Protein AF-A0ABD1TX44-F1 (afdb_monomer)

InterPro domains:
  IPR002182 NB-ARC [PF00931] (66-158)
  IPR027417 P-loop containing nucleoside triphosphate hydrolase [G3DSA:3.40.50.300] (1-135)
  IPR027417 P-loop containing nucleoside triphosphate hydrolase [SSF52540] (57-238)
  IPR036388 Winged helix-like DNA-binding domain superfamily [G3DSA:1.10.10.10] (225-268)
  IPR041118 Disease resistance, N-terminal [PF18052] (1-48)
  IPR042197 Apoptotic protease-activating factors, helical domain [G3DSA:1.10.8.430] (139-224)
  IPR044974 Disease resistance protein, plants [PTHR23155] (73-262)

Sequence (271 aa):
MIQQLLDDAERKGVTDPQVKAWLRVIEDAVYELYDALDVWEMKIHELEMEGSEDVSDCWEKTSPNLTEFQALLQCIETTVSGKRFLLVLDDVWKHDHKKWEPLKICLSKGAPGSKILVTTRNESVAKMMGSVDTHLLRPLSDSECFALLSQIAFEKQKEYHNILEAIGRENSQKCSGLPLAAKTLGSLLRFKDTVQEWNNVLSSEIWQMEIAEFEIFPHLYLSYNELRPAVKRCFLYCAIFSIDSEINVNTLIRMWMAQGFLLVNLQRRWN

Secondary structure (DSSP, 8-state):
-HHHHHHHHHHHHHH-HHHHHHHHHHHHHHHHHHHHHHHHHHHHHHTTS----TTHHHHTTS-TT--HHHHHHHHHHHHHTT---EEEE-S-----HHHHHHHHHHHTTSPTT-EEEE--S-HHHHHHHT-S----PPPPPHHHHHHHHHHHHTTS-GGGHHHHHHHHHHHHHTTTT-HHHHHHHHHHHTT--SHHHHHHHHT-GGGG----S-TTHHHHHHHHHTS-HHHHHHHHHGGGSPTT----HHHHHHHHHHTT-S---GGGS--

Radius of gyration: 24.43 Å; Cα contacts (8 Å, |Δi|>4): 214; chains: 1; bounding box: 51×54×66 Å

Mean predicted aligned error: 13.99 Å

Organism: NCBI:txid126358

pLDDT: mean 73.23, std 19.93, range [27.23, 95.31]

Solvent-accessible surface area (backbone atoms only — not comparable to full-atom values): 16043 Å² total; per-residue (Å²): 112,69,65,60,51,51,54,48,49,54,49,38,55,75,68,36,71,66,49,38,54,51,47,48,56,47,47,54,51,50,44,46,56,53,42,56,48,52,46,44,65,47,38,70,67,37,73,80,59,90,88,90,77,92,64,43,85,70,52,72,77,44,65,98,83,58,54,72,69,55,46,50,44,52,52,51,23,68,68,33,46,74,35,68,47,78,47,75,46,75,71,50,81,75,81,49,65,84,63,45,53,61,49,52,58,31,61,65,43,32,25,89,87,44,48,78,47,76,43,57,92,42,70,68,34,55,59,70,71,62,59,96,73,83,84,82,84,70,68,43,51,60,69,53,23,26,51,54,16,44,63,49,24,39,72,85,42,75,90,50,43,85,72,46,44,64,58,44,47,60,46,23,58,75,26,74,23,38,68,69,32,17,49,42,44,12,57,47,46,48,76,46,94,44,73,65,53,52,48,52,61,65,68,39,69,58,81,75,49,94,64,67,105,43,96,52,43,52,41,54,50,55,46,51,70,72,43,54,73,51,55,42,52,54,57,59,56,58,71,76,53,64,87,95,57,86,75,56,64,71,59,51,52,52,51,36,45,75,73,59,49,52,81,74,79,79,86,81,82,87,130

Nearest PDB structures (foldseek):
  8xuo-assembly1_G  TM=8.087E-01  e=1.643E-08  Solanum lycopersicum
  8xuq-assembly1_G  TM=8.309E-01  e=2.754E-08  Solanum lycopersicum
  8bv0-assembly2_C  TM=8.120E-01  e=1.026E-07  Solanum lycopersicum
  7xx2-assembly1_I  TM=5.742E-01  e=3.647E-07  Triticum monococcum
  9cc9-assembly1_L  TM=5.356E-01  e=7.733E-07  Nicotiana benthamiana

Foldseek 3Di:
DVVVVVVVVVVCCVPPPVNVVVVCLVCCLVCCVVCVVVVVVVVVVPVVDDDDDDVCPLVVPDDPPDDPLRSSLVSLLVSAAAAAEEAEAEADDDLDLVSLVSNVVSNVNHDPNHYYHYDYPDVNNVVSNVDPDDDDDDQADLVVLLVLLCVQQCPPPVPCCVVCSVLSSLCSVLCVSPSVLSNLNSNLNNPPRDPVSSVCLSPPCLSVDPPDPDSSVSSVVSSLVPDDPLVNVLVVVVVVDDPPDDDDPVVSVVVSVVVVSDPPPPPPPDD

Structure (mmCIF, N/CA/C/O backbone):
data_AF-A0ABD1TX44-F1
#
_entry.id   AF-A0ABD1TX44-F1
#
loop_
_atom_site.group_PDB
_atom_site.id
_atom_site.type_symbol
_atom_site.label_atom_id
_atom_site.label_alt_id
_atom_site.label_comp_id
_atom_site.label_asym_id
_atom_site.label_entity_id
_atom_site.label_seq_id
_atom_site.pdbx_PDB_ins_code
_atom_site.Cartn_x
_atom_site.Cartn_y
_atom_site.Cartn_z
_atom_site.occupancy
_atom_site.B_iso_or_equiv
_atom_site.auth_seq_id
_atom_site.auth_comp_id
_atom_site.auth_asym_id
_atom_site.auth_atom_id
_atom_site.pdbx_PDB_model_num
ATOM 1 N N . MET A 1 1 ? -18.552 -12.314 -3.301 1.00 38.84 1 MET A N 1
ATOM 2 C CA . MET A 1 1 ? -19.298 -11.967 -2.070 1.00 38.84 1 MET A CA 1
ATOM 3 C C . MET A 1 1 ? -18.546 -10.943 -1.223 1.00 38.84 1 MET A C 1
ATOM 5 O O . MET A 1 1 ? -19.107 -9.887 -0.996 1.00 38.84 1 MET A O 1
ATOM 9 N N . ILE A 1 2 ? -17.284 -11.186 -0.833 1.00 27.23 2 ILE A N 1
ATOM 10 C CA . ILE A 1 2 ? -16.459 -10.198 -0.099 1.00 27.23 2 ILE A CA 1
ATOM 11 C C . ILE A 1 2 ? -16.173 -8.949 -0.946 1.00 27.23 2 ILE A C 1
ATOM 13 O O . ILE A 1 2 ? -16.396 -7.850 -0.466 1.00 27.23 2 ILE A O 1
ATOM 17 N N . GLN A 1 3 ? -15.806 -9.106 -2.223 1.00 29.02 3 GLN A N 1
ATOM 18 C CA . GLN A 1 3 ? -15.545 -7.956 -3.102 1.00 29.02 3 GLN A CA 1
ATOM 19 C C . GLN A 1 3 ? -16.770 -7.054 -3.295 1.00 29.02 3 GLN A C 1
ATOM 21 O O . GLN A 1 3 ? -16.664 -5.849 -3.180 1.00 29.02 3 GLN A O 1
ATOM 26 N N . GLN A 1 4 ? -17.960 -7.637 -3.465 1.00 36.16 4 GLN A N 1
ATOM 27 C CA . GLN A 1 4 ? -19.210 -6.869 -3.531 1.00 36.16 4 GLN A CA 1
ATOM 28 C C . GLN A 1 4 ? -19.562 -6.178 -2.209 1.00 36.16 4 GLN A C 1
ATOM 30 O O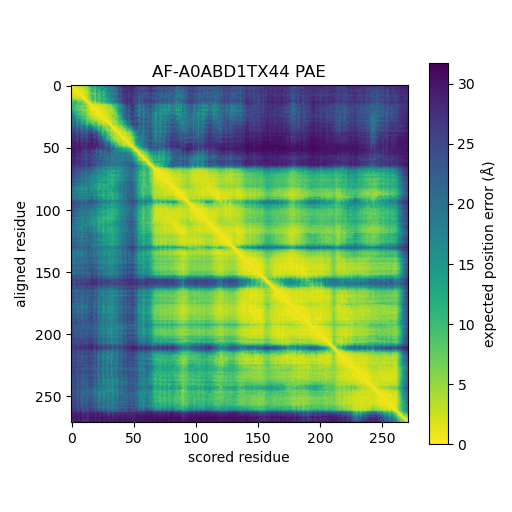 . GLN A 1 4 ? -20.188 -5.130 -2.234 1.00 36.16 4 GLN A O 1
ATOM 35 N N . LEU A 1 5 ? -19.189 -6.763 -1.066 1.00 35.47 5 LEU A N 1
ATOM 36 C CA . LEU A 1 5 ? -19.356 -6.143 0.251 1.00 35.47 5 LEU A CA 1
ATOM 37 C C . LEU A 1 5 ? -18.368 -4.992 0.464 1.00 35.47 5 LEU A C 1
ATOM 39 O O . LEU A 1 5 ? -18.743 -4.001 1.076 1.00 35.47 5 LEU A O 1
ATOM 43 N N . LEU A 1 6 ? -17.141 -5.116 -0.051 1.00 37.00 6 LEU A N 1
ATOM 44 C CA . LEU A 1 6 ? -16.138 -4.051 -0.047 1.00 37.00 6 LEU A CA 1
ATOM 45 C C . LEU A 1 6 ? -16.552 -2.912 -0.985 1.00 37.00 6 LEU A C 1
ATOM 47 O O . LEU A 1 6 ? -16.604 -1.775 -0.540 1.00 37.00 6 LEU A O 1
ATOM 51 N N . ASP A 1 7 ? -16.977 -3.222 -2.212 1.00 45.84 7 ASP A N 1
ATOM 52 C CA . ASP A 1 7 ? -17.465 -2.232 -3.181 1.00 45.84 7 ASP A CA 1
ATOM 53 C C . ASP A 1 7 ? -18.742 -1.520 -2.685 1.00 45.84 7 ASP A C 1
ATOM 55 O O . ASP A 1 7 ? -18.950 -0.338 -2.958 1.00 45.84 7 ASP A O 1
ATOM 59 N N . ASP A 1 8 ? -19.626 -2.228 -1.966 1.00 47.53 8 ASP A N 1
ATOM 60 C CA . ASP A 1 8 ? -20.836 -1.663 -1.347 1.00 47.53 8 ASP A CA 1
ATOM 61 C C . ASP A 1 8 ? -20.501 -0.809 -0.115 1.00 47.53 8 ASP A C 1
ATOM 63 O O . ASP A 1 8 ? -21.088 0.258 0.061 1.00 47.53 8 ASP A O 1
ATOM 67 N N . ALA A 1 9 ? -19.532 -1.227 0.706 1.00 40.53 9 ALA A N 1
ATOM 68 C CA . ALA A 1 9 ? -19.031 -0.441 1.833 1.00 40.53 9 ALA A CA 1
ATOM 69 C C . ALA A 1 9 ? -18.323 0.840 1.361 1.00 40.53 9 ALA A C 1
ATOM 71 O O . ALA A 1 9 ? -18.589 1.915 1.896 1.00 40.53 9 ALA A O 1
ATOM 72 N N . GLU A 1 10 ? -17.508 0.751 0.309 1.00 41.56 10 GLU A N 1
ATOM 73 C CA . GLU A 1 10 ? -16.820 1.880 -0.320 1.00 41.56 10 GLU A CA 1
ATOM 74 C C . GLU A 1 10 ? -17.830 2.834 -0.987 1.00 41.56 10 GLU A C 1
ATOM 76 O O . GLU A 1 10 ? -17.800 4.043 -0.754 1.00 41.56 10 GLU A O 1
ATOM 81 N N . ARG A 1 11 ? -18.839 2.312 -1.708 1.00 45.62 11 ARG A N 1
ATOM 82 C CA . ARG A 1 11 ? -19.943 3.135 -2.243 1.00 45.62 11 ARG A CA 1
ATOM 83 C C . ARG A 1 11 ? -20.755 3.832 -1.158 1.00 45.62 11 ARG A C 1
ATOM 85 O O . ARG A 1 11 ? -21.133 4.990 -1.350 1.00 45.62 11 ARG A O 1
ATOM 92 N N . LYS A 1 12 ? -21.071 3.149 -0.056 1.00 49.34 12 LYS A N 1
ATOM 93 C CA . LYS A 1 12 ? -21.887 3.707 1.036 1.00 49.34 12 LYS A CA 1
ATOM 94 C C . LYS A 1 12 ? -21.118 4.735 1.855 1.00 49.34 12 LYS A C 1
ATOM 96 O O . LYS A 1 12 ? -21.694 5.776 2.156 1.00 49.34 12 LYS A O 1
ATOM 101 N N . GLY A 1 13 ? -19.822 4.521 2.095 1.00 46.97 13 GLY A N 1
ATOM 102 C CA . GLY A 1 13 ? -18.930 5.543 2.656 1.00 46.97 13 GLY A CA 1
ATOM 103 C C . GLY A 1 13 ? -18.882 6.818 1.803 1.00 46.97 13 GLY A C 1
ATOM 104 O O . GLY A 1 13 ? -18.822 7.926 2.328 1.00 46.97 13 GLY A O 1
ATOM 105 N N . VAL A 1 14 ? -19.021 6.683 0.478 1.00 49.12 14 VAL A N 1
ATOM 106 C CA . VAL A 1 14 ? -18.948 7.802 -0.479 1.00 49.12 14 VAL A CA 1
ATOM 107 C C . VAL A 1 14 ? -20.307 8.444 -0.807 1.00 49.12 14 VAL A C 1
ATOM 109 O O . VAL A 1 14 ? -20.327 9.560 -1.333 1.00 49.12 14 VAL A O 1
ATOM 112 N N . THR A 1 15 ? -21.458 7.844 -0.483 1.00 52.56 15 THR A N 1
ATOM 113 C CA . THR A 1 15 ? -22.775 8.370 -0.926 1.00 52.56 15 THR A CA 1
ATOM 114 C C . THR A 1 15 ? -23.823 8.564 0.164 1.00 52.56 15 THR A C 1
ATOM 116 O O . THR A 1 15 ? -24.701 9.407 -0.023 1.00 52.56 15 THR A O 1
ATOM 119 N N . ASP A 1 16 ? -23.729 7.875 1.303 1.00 55.91 16 ASP A N 1
ATOM 120 C CA . ASP A 1 16 ? -24.723 7.989 2.371 1.00 55.91 16 ASP A CA 1
ATOM 121 C C . ASP A 1 16 ? -24.391 9.172 3.311 1.00 55.91 16 ASP A C 1
ATOM 123 O O . ASP A 1 16 ? -23.315 9.193 3.916 1.00 55.91 16 ASP A O 1
ATOM 127 N N . PRO A 1 17 ? -25.281 10.175 3.456 1.00 50.12 17 PRO A N 1
ATOM 128 C CA . PRO A 1 17 ? -25.025 11.349 4.291 1.00 50.12 17 PRO A CA 1
ATOM 129 C C . PRO A 1 17 ? -24.830 11.028 5.778 1.00 50.12 17 PRO A C 1
ATOM 131 O O . PRO A 1 17 ? -24.063 11.717 6.447 1.00 50.12 17 PRO A O 1
ATOM 134 N N . GLN A 1 18 ? -25.497 9.995 6.300 1.00 43.53 18 GLN A N 1
ATOM 135 C CA . GLN A 1 18 ? -25.366 9.581 7.697 1.00 43.53 18 GLN A CA 1
ATOM 136 C C . GLN A 1 18 ? -24.062 8.819 7.921 1.00 43.53 18 GLN A C 1
ATOM 138 O O . GLN A 1 18 ? -23.397 9.047 8.929 1.00 43.53 18 GLN A O 1
ATOM 143 N N . VAL A 1 19 ? -23.658 7.973 6.968 1.00 46.31 19 VAL A N 1
ATOM 144 C CA . VAL A 1 19 ? -22.359 7.280 7.015 1.00 46.31 19 VAL A CA 1
ATOM 145 C C . VAL A 1 19 ? -21.211 8.274 6.857 1.00 46.31 19 VAL A C 1
ATOM 147 O O . VAL A 1 19 ? -20.230 8.155 7.574 1.00 46.31 19 VAL A O 1
ATOM 150 N N . LYS A 1 20 ? -21.340 9.300 6.007 1.00 49.19 20 LYS A N 1
ATOM 151 C CA . LYS A 1 20 ? -20.345 10.379 5.885 1.00 49.19 20 LYS A CA 1
ATOM 152 C C . LYS A 1 20 ? -20.215 11.230 7.137 1.00 49.19 20 LYS A C 1
ATOM 154 O O . LYS A 1 20 ? -19.103 11.565 7.518 1.00 49.19 20 LYS A O 1
ATOM 159 N N . ALA A 1 21 ? -21.333 11.604 7.756 1.00 48.22 21 ALA A N 1
ATOM 160 C CA . ALA A 1 21 ? -21.304 12.347 9.011 1.00 48.22 21 ALA A CA 1
ATOM 161 C C . ALA A 1 21 ? -20.666 11.506 10.127 1.00 48.22 21 ALA A C 1
ATOM 163 O O . ALA A 1 21 ? -19.840 12.003 10.878 1.00 48.22 21 ALA A O 1
ATOM 164 N N . TRP A 1 22 ? -20.996 10.214 10.186 1.00 49.19 22 TRP A N 1
ATOM 165 C CA . TRP A 1 22 ? -20.418 9.268 11.136 1.00 49.19 22 TRP A CA 1
ATOM 166 C C . TRP A 1 22 ? -18.925 8.991 10.888 1.00 49.19 22 TRP A C 1
ATOM 168 O O . TRP A 1 22 ? -18.157 8.962 11.843 1.00 49.19 22 TRP A O 1
ATOM 178 N N . LEU A 1 23 ? -18.506 8.837 9.626 1.00 45.91 23 LEU A N 1
ATOM 179 C CA . LEU A 1 23 ? -17.101 8.681 9.240 1.00 45.91 23 LEU A CA 1
ATOM 180 C C . LEU A 1 23 ? -16.298 9.935 9.555 1.00 45.91 23 LEU A C 1
ATOM 182 O O . LEU A 1 23 ? -15.231 9.788 10.117 1.00 45.91 23 LEU A O 1
ATOM 186 N N . ARG A 1 24 ? -16.830 11.138 9.303 1.00 50.31 24 ARG A N 1
ATOM 187 C CA . ARG A 1 24 ? -16.171 12.390 9.704 1.00 50.31 24 ARG A CA 1
ATOM 188 C C . ARG A 1 24 ? -15.989 12.487 11.207 1.00 50.31 24 ARG A C 1
ATOM 190 O O . ARG A 1 24 ? -14.899 12.775 11.639 1.00 50.31 24 ARG A O 1
ATOM 197 N N . VAL A 1 25 ? -17.001 12.150 12.007 1.00 46.38 25 VAL A N 1
ATOM 198 C CA . VAL A 1 25 ? -16.867 12.144 13.477 1.00 46.38 25 VAL A CA 1
ATOM 199 C C . VAL A 1 25 ? -15.809 11.141 13.953 1.00 46.38 25 VAL A C 1
ATOM 201 O O . VAL A 1 25 ? -15.163 11.373 14.965 1.00 46.38 25 VAL A O 1
ATOM 204 N N . ILE A 1 26 ? -15.626 10.021 13.250 1.00 44.59 26 ILE A N 1
ATOM 205 C CA . ILE A 1 26 ? -14.621 9.007 13.597 1.00 44.59 26 ILE A CA 1
ATOM 206 C C . ILE A 1 26 ? -13.238 9.364 13.062 1.00 44.59 26 ILE A C 1
ATOM 208 O O . ILE A 1 26 ? -12.266 9.150 13.770 1.00 44.59 26 ILE A O 1
ATOM 212 N N . GLU A 1 27 ? -13.143 9.891 11.846 1.00 48.41 27 GLU A N 1
ATOM 213 C CA . GLU A 1 27 ? -11.917 10.441 11.279 1.00 48.41 27 GLU A CA 1
ATOM 214 C C . GLU A 1 27 ? -11.461 11.603 12.149 1.00 48.41 27 GLU A C 1
ATOM 216 O O . GLU A 1 27 ? -10.373 11.513 12.683 1.00 48.41 27 GLU A O 1
ATOM 221 N N . ASP A 1 28 ? -12.307 12.590 12.432 1.00 45.62 28 ASP A N 1
ATOM 222 C CA . ASP A 1 28 ? -12.023 13.681 13.364 1.00 45.62 28 ASP A CA 1
ATOM 223 C C . ASP A 1 28 ? -11.666 13.139 14.753 1.00 45.62 28 ASP A C 1
ATOM 225 O O . ASP A 1 28 ? -10.750 13.650 15.360 1.00 45.62 28 ASP A O 1
ATOM 229 N N . ALA A 1 29 ? -12.278 12.058 15.252 1.00 46.16 29 ALA A N 1
ATOM 230 C CA . ALA A 1 29 ? -11.903 11.468 16.543 1.00 46.16 29 ALA A CA 1
ATOM 231 C C . ALA A 1 29 ? -10.568 10.700 16.539 1.00 46.16 29 ALA A C 1
ATOM 233 O O . ALA A 1 29 ? -9.894 10.613 17.564 1.00 46.16 29 ALA A O 1
ATOM 234 N N . VAL A 1 30 ? -10.211 10.072 15.419 1.00 45.47 30 VAL A N 1
ATOM 235 C CA . VAL A 1 30 ? -8.973 9.299 15.249 1.00 45.47 30 VAL A CA 1
ATOM 236 C C . VAL A 1 30 ? -7.822 10.239 14.913 1.00 45.47 30 VAL A C 1
ATOM 238 O O . VAL A 1 30 ? -6.766 10.126 15.529 1.00 45.47 30 VAL A O 1
ATOM 241 N N . TYR A 1 31 ? -8.046 11.198 14.017 1.00 44.12 31 TYR A N 1
ATOM 242 C CA . TYR A 1 31 ? -7.173 12.335 13.780 1.00 44.12 31 TYR A CA 1
ATOM 243 C C . TYR A 1 31 ? -7.045 13.140 15.062 1.00 44.12 31 TYR A C 1
ATOM 245 O O . TYR A 1 31 ? -5.933 13.232 15.517 1.00 44.12 31 TYR A O 1
ATOM 253 N N . GLU A 1 32 ? -8.088 13.514 15.803 1.00 44.00 32 GLU A N 1
ATOM 254 C CA . GLU A 1 32 ? -7.921 14.112 17.140 1.00 44.00 32 GLU A CA 1
ATOM 255 C C . GLU A 1 32 ? -7.218 13.187 18.141 1.00 44.00 32 GLU A C 1
ATOM 257 O O . GLU A 1 32 ? -6.677 13.675 19.113 1.00 44.00 32 GLU A O 1
ATOM 262 N N . LEU A 1 33 ? -7.120 11.872 17.951 1.00 44.56 33 LEU A N 1
ATOM 263 C CA . LEU A 1 33 ? -6.284 11.038 18.824 1.00 44.56 33 LEU A CA 1
ATOM 264 C C . LEU A 1 33 ? -4.782 11.132 18.481 1.00 44.56 33 LEU A C 1
ATOM 266 O O . LEU A 1 33 ? -3.938 11.018 19.377 1.00 44.56 33 LEU A O 1
ATOM 270 N N . TYR A 1 34 ? -4.458 11.276 17.192 1.00 46.22 34 TYR A N 1
ATOM 271 C CA . TYR A 1 34 ? -3.097 11.393 16.652 1.00 46.22 34 TYR A CA 1
ATOM 272 C C . TYR A 1 34 ? -2.632 12.858 16.608 1.00 46.22 34 TYR A C 1
ATOM 274 O O . TYR A 1 34 ? -1.581 13.184 17.150 1.00 46.22 34 TYR A O 1
ATOM 282 N N . ASP A 1 35 ? -3.475 13.747 16.105 1.00 45.31 35 ASP A N 1
ATOM 283 C CA . ASP A 1 35 ? -3.439 15.191 16.263 1.00 45.31 35 ASP A CA 1
ATOM 284 C C . ASP A 1 35 ? -3.497 15.568 17.742 1.00 45.31 35 ASP A C 1
ATOM 286 O O . ASP A 1 35 ? -2.553 16.186 18.158 1.00 45.31 35 ASP A O 1
ATOM 290 N N . ALA A 1 36 ? -4.399 15.158 18.645 1.00 43.59 36 ALA A N 1
ATOM 291 C CA . ALA A 1 36 ? -4.231 15.533 20.076 1.00 43.59 36 ALA A CA 1
ATOM 292 C C . ALA A 1 36 ? -3.029 14.863 20.769 1.00 43.59 36 ALA A C 1
ATOM 294 O O . ALA A 1 36 ? -2.824 15.051 21.961 1.00 43.59 36 ALA A O 1
ATOM 295 N N . LEU A 1 37 ? -2.207 14.079 20.072 1.00 44.72 37 LEU A N 1
ATOM 296 C CA . LEU A 1 37 ? -0.856 13.741 20.519 1.00 44.72 37 LEU A CA 1
ATOM 297 C C . LEU A 1 37 ? 0.160 14.764 19.985 1.00 44.72 37 LEU A C 1
ATOM 299 O O . LEU A 1 37 ? 0.936 15.300 20.772 1.00 44.72 37 LEU A O 1
ATOM 303 N N . ASP A 1 38 ? 0.104 15.085 18.693 1.00 42.34 38 ASP A N 1
ATOM 304 C CA . ASP A 1 38 ? 1.031 16.000 18.011 1.00 42.34 38 ASP A CA 1
ATOM 305 C C . ASP A 1 38 ? 0.681 17.486 18.248 1.00 42.34 38 ASP A C 1
ATOM 307 O O . ASP A 1 38 ? 1.540 18.295 18.582 1.00 42.34 38 ASP A O 1
ATOM 311 N N . VAL A 1 39 ? -0.600 17.842 18.187 1.00 39.94 39 VAL A N 1
ATOM 312 C CA . VAL A 1 39 ? -1.250 19.017 18.783 1.00 39.94 39 VAL A CA 1
ATOM 313 C C . VAL A 1 39 ? -1.010 19.064 20.282 1.00 39.94 39 VAL A C 1
ATOM 315 O O . VAL A 1 39 ? -0.815 20.151 20.759 1.00 39.94 39 VAL A O 1
ATOM 318 N N . TRP A 1 40 ? -0.922 18.000 21.079 1.00 40.75 40 TRP A N 1
ATOM 319 C CA . TRP A 1 40 ? -0.563 18.200 22.501 1.00 40.75 40 TRP A CA 1
ATOM 320 C C . TRP A 1 40 ? 0.912 18.597 22.678 1.00 40.75 40 TRP A C 1
ATOM 322 O O . TRP A 1 40 ? 1.214 19.479 23.482 1.00 40.75 40 TRP A O 1
ATOM 332 N N . GLU A 1 41 ? 1.822 18.067 21.853 1.00 39.28 41 GLU A N 1
ATOM 333 C CA . GLU A 1 41 ? 3.221 18.524 21.794 1.00 39.28 41 GLU A CA 1
ATOM 334 C C . GLU A 1 41 ? 3.368 19.943 21.194 1.00 39.28 41 GLU A C 1
ATOM 336 O O . GLU A 1 41 ? 4.179 20.738 21.671 1.00 39.28 41 GLU A O 1
ATOM 341 N N . MET A 1 42 ? 2.538 20.310 20.211 1.00 39.53 42 MET A N 1
ATOM 342 C CA . MET A 1 42 ? 2.520 21.628 19.559 1.00 39.53 42 MET A CA 1
ATOM 343 C C . MET A 1 42 ? 1.720 22.677 20.346 1.00 39.53 42 MET A C 1
ATOM 345 O O . MET A 1 42 ? 2.081 23.845 20.363 1.00 39.53 42 MET A O 1
ATOM 349 N N . LYS A 1 43 ? 0.664 22.281 21.053 1.00 34.06 43 LYS A N 1
ATOM 350 C CA . LYS A 1 43 ? -0.242 23.126 21.843 1.00 34.06 43 LYS A CA 1
ATOM 351 C C . LYS A 1 43 ? 0.246 23.288 23.280 1.00 34.06 43 LYS A C 1
ATOM 353 O O . LYS A 1 43 ? -0.122 24.267 23.899 1.00 34.06 43 LYS A O 1
ATOM 358 N N . ILE A 1 44 ? 1.182 22.473 23.780 1.00 42.88 44 ILE A N 1
ATOM 359 C CA . ILE A 1 44 ? 2.073 22.898 24.882 1.00 42.88 44 ILE A CA 1
ATOM 360 C C . ILE A 1 44 ? 2.892 24.139 24.474 1.00 42.88 44 ILE A C 1
ATOM 362 O O . ILE A 1 44 ? 3.142 25.001 25.311 1.00 42.88 44 ILE A O 1
ATOM 366 N N . HIS A 1 45 ? 3.257 24.257 23.192 1.00 38.31 45 HIS A N 1
ATOM 367 C CA . HIS A 1 45 ? 3.925 25.435 22.630 1.00 38.31 45 HIS A CA 1
ATOM 368 C C . HIS A 1 45 ? 2.956 26.554 22.202 1.00 38.31 45 HIS A C 1
ATOM 370 O O . HIS A 1 45 ? 3.334 27.721 22.211 1.00 38.31 45 HIS A O 1
ATOM 376 N N . GLU A 1 46 ? 1.714 26.224 21.840 1.00 34.84 46 GLU A N 1
ATOM 377 C CA . GLU A 1 46 ? 0.732 27.167 21.284 1.00 34.84 46 GLU A CA 1
ATOM 378 C C . GLU A 1 46 ? -0.353 27.607 22.292 1.00 34.84 46 GLU A C 1
ATOM 380 O O . GLU A 1 46 ? -0.956 28.649 22.101 1.00 34.84 46 GLU A O 1
ATOM 385 N N . LEU A 1 47 ? -0.575 26.912 23.419 1.00 39.00 47 LEU A N 1
ATOM 386 C CA . LEU A 1 47 ? -1.403 27.391 24.552 1.00 39.00 47 LEU A CA 1
ATOM 387 C C . LEU A 1 47 ? -0.712 28.500 25.363 1.00 39.00 47 LEU A C 1
ATOM 389 O O . LEU A 1 47 ? -1.291 29.014 26.320 1.00 39.00 47 LEU A O 1
ATOM 393 N N . GLU A 1 48 ? 0.482 28.928 24.951 1.00 41.78 48 GLU A N 1
ATOM 394 C CA . GLU A 1 48 ? 0.995 30.264 25.263 1.00 41.78 48 GLU A CA 1
ATOM 395 C C . GLU A 1 48 ? 0.271 31.369 24.448 1.00 41.78 48 GLU A C 1
ATOM 397 O O . GLU A 1 48 ? 0.367 32.540 24.814 1.00 41.78 48 GLU A O 1
ATOM 402 N N . MET A 1 49 ? -0.483 31.039 23.384 1.00 38.91 49 MET A N 1
ATOM 403 C CA . MET A 1 49 ? -1.063 31.979 22.407 1.00 38.91 49 MET A CA 1
ATOM 404 C C . MET A 1 49 ? -2.400 31.490 21.750 1.00 38.91 49 MET A C 1
ATOM 406 O O . MET A 1 49 ? -2.393 30.903 20.680 1.00 38.91 49 MET A O 1
ATOM 410 N N . GLU A 1 50 ? -3.560 31.850 22.329 1.00 42.88 50 GLU A N 1
ATOM 411 C CA . GLU A 1 50 ? -4.852 32.146 21.627 1.00 42.88 50 GLU A CA 1
ATOM 412 C C . GLU A 1 50 ? -5.828 31.002 21.176 1.00 42.88 50 GLU A C 1
ATOM 414 O O . GLU A 1 50 ? -5.449 29.998 20.581 1.00 42.88 50 GLU A O 1
ATOM 419 N N . GLY A 1 51 ? -7.142 31.166 21.465 1.00 45.84 51 GLY A N 1
ATOM 420 C CA . GLY A 1 51 ? -8.221 30.146 21.370 1.00 45.84 51 GLY A CA 1
ATOM 421 C C . GLY A 1 51 ? -9.387 30.415 20.380 1.00 45.84 51 GLY A C 1
ATOM 422 O O . GLY A 1 51 ? -9.528 31.529 19.882 1.00 45.84 51 GLY A O 1
ATOM 423 N N . SER A 1 52 ? -10.219 29.389 20.087 1.00 34.91 52 SER A N 1
ATOM 424 C CA . SER A 1 52 ? -11.351 29.405 19.111 1.00 34.91 52 SER A CA 1
ATOM 425 C C . SER A 1 52 ? -12.432 28.302 19.358 1.00 34.91 52 SER A C 1
ATOM 427 O O . SER A 1 52 ? -12.143 27.339 20.062 1.00 34.91 52 SER A O 1
ATOM 429 N N . GLU A 1 53 ? -13.647 28.438 18.767 1.00 41.91 53 GLU A N 1
ATOM 430 C CA . GLU A 1 53 ? -14.994 28.064 19.303 1.00 41.91 53 GLU A CA 1
ATOM 431 C C . GLU A 1 53 ? -15.875 26.985 18.578 1.00 41.91 53 GLU A C 1
ATOM 433 O O . GLU A 1 53 ? -16.963 26.693 19.067 1.00 41.91 53 GLU A O 1
ATOM 438 N N . ASP A 1 54 ? -15.499 26.333 17.468 1.00 36.44 54 ASP A N 1
ATOM 439 C CA . ASP A 1 54 ? -16.478 25.572 16.627 1.00 36.44 54 ASP A CA 1
ATOM 440 C C . ASP A 1 54 ? -16.651 24.051 16.936 1.00 36.44 54 ASP A C 1
ATOM 442 O O . ASP A 1 54 ? -17.236 23.299 16.158 1.00 36.44 54 ASP A O 1
ATOM 446 N N . VAL A 1 55 ? -16.191 23.582 18.105 1.00 42.81 55 VAL A N 1
ATOM 447 C CA . VAL A 1 55 ? -16.368 22.196 18.637 1.00 42.81 55 VAL A CA 1
ATOM 448 C C . VAL A 1 55 ? -17.664 22.073 19.479 1.00 42.81 55 VAL A C 1
ATOM 450 O O . VAL A 1 55 ? -17.959 21.059 20.116 1.00 42.81 55 VAL A O 1
ATOM 453 N N . SER A 1 56 ? -18.476 23.133 19.481 1.00 39.91 56 SER A N 1
ATOM 454 C CA . SER A 1 56 ? -19.423 23.450 20.554 1.00 39.91 56 SER A CA 1
ATOM 455 C C . SER A 1 56 ? -20.542 22.422 20.764 1.00 39.91 56 SER A C 1
ATOM 457 O O . SER A 1 56 ? -20.821 22.076 21.897 1.00 39.91 56 SER A O 1
ATOM 459 N N . ASP A 1 57 ? -21.158 21.827 19.740 1.00 38.88 57 ASP A N 1
ATOM 460 C CA . ASP A 1 57 ? -22.448 21.121 19.941 1.00 38.88 57 ASP A CA 1
ATOM 461 C C . ASP A 1 57 ? -22.330 19.686 20.536 1.00 38.88 57 ASP A C 1
ATOM 463 O O . ASP A 1 57 ? -23.254 19.169 21.179 1.00 38.88 57 ASP A O 1
ATOM 467 N N . CYS A 1 58 ? -21.172 19.026 20.380 1.00 38.88 58 CYS A N 1
ATOM 468 C CA . CYS A 1 58 ? -20.828 17.814 21.150 1.00 38.88 58 CYS A CA 1
ATOM 469 C C . CYS A 1 58 ? -20.145 18.164 22.477 1.00 38.88 58 CYS A C 1
ATOM 471 O O . CYS A 1 58 ? -20.377 17.482 23.479 1.00 38.88 58 CYS A O 1
ATOM 473 N N . TRP A 1 59 ? -19.362 19.245 22.491 1.00 36.44 59 TRP A N 1
ATOM 474 C CA . TRP A 1 59 ? -18.621 19.707 23.660 1.00 36.44 59 TRP A CA 1
ATOM 475 C C . TRP A 1 59 ? -19.515 20.354 24.737 1.00 36.44 59 TRP A C 1
ATOM 477 O O . TRP A 1 59 ? -19.242 20.229 25.930 1.00 36.44 59 TRP A O 1
ATOM 487 N N . GLU A 1 60 ? -20.640 20.957 24.344 1.00 41.56 60 GLU A N 1
ATOM 488 C CA . GLU A 1 60 ? -21.643 21.610 25.204 1.00 41.56 60 GLU A CA 1
ATOM 489 C C . GLU A 1 60 ? -22.368 20.621 26.127 1.00 41.56 60 GLU A C 1
ATOM 491 O O . GLU A 1 60 ? -22.931 21.012 27.151 1.00 41.56 60 GLU A O 1
ATOM 496 N N . LYS A 1 61 ? -22.358 19.326 25.783 1.00 44.97 61 LYS A N 1
ATOM 497 C CA . LYS A 1 61 ? -22.983 18.246 26.571 1.00 44.97 61 LYS A CA 1
ATOM 498 C C . LYS A 1 61 ? -21.986 17.482 27.440 1.00 44.97 61 LYS A C 1
ATOM 500 O O . LYS A 1 61 ? -22.395 16.633 28.238 1.00 44.97 61 LYS A O 1
ATOM 505 N N . THR A 1 62 ? -20.697 17.765 27.298 1.00 43.81 62 THR A N 1
ATOM 506 C CA . THR A 1 62 ? -19.623 17.197 28.116 1.00 43.81 62 THR A CA 1
ATOM 507 C C . THR A 1 62 ? -19.430 18.026 29.379 1.00 43.81 62 THR A C 1
ATOM 509 O O . THR A 1 62 ? -19.486 19.251 29.372 1.00 43.81 62 THR A O 1
ATOM 512 N N . SER A 1 63 ? -19.246 17.346 30.510 1.00 47.16 63 SER A N 1
ATOM 513 C CA . SER A 1 63 ? -19.035 18.008 31.800 1.00 47.16 63 SER A CA 1
ATOM 514 C C . SER A 1 63 ? -17.739 18.837 31.766 1.00 47.16 63 SER A C 1
ATOM 516 O O . SER A 1 63 ? -16.729 18.316 31.291 1.00 47.16 63 SER A O 1
ATOM 518 N N . PRO A 1 64 ? -17.704 20.064 32.325 1.00 49.69 64 PRO A N 1
ATOM 519 C CA . PRO A 1 64 ? -16.557 20.983 32.237 1.00 49.69 64 PRO A CA 1
ATOM 520 C C . PRO A 1 64 ? -15.267 20.505 32.939 1.00 49.69 64 PRO A C 1
ATOM 522 O O . PRO A 1 64 ? -14.286 21.236 32.979 1.00 49.69 64 PRO A O 1
ATOM 525 N N . ASN A 1 65 ? -15.258 19.291 33.499 1.00 53.59 65 ASN A N 1
ATOM 526 C CA . ASN A 1 65 ? -14.141 18.701 34.244 1.00 53.59 65 ASN A CA 1
ATOM 527 C C . ASN A 1 65 ? -13.517 17.466 33.558 1.00 53.59 65 ASN A C 1
ATOM 529 O O . ASN A 1 65 ? -12.765 16.736 34.204 1.00 53.59 65 ASN A O 1
ATOM 533 N N . LEU A 1 66 ? -13.860 17.178 32.299 1.00 53.97 66 LEU A N 1
ATOM 534 C CA . LEU A 1 66 ? -13.327 16.025 31.565 1.00 53.97 66 LEU A CA 1
ATOM 535 C C . LEU A 1 66 ? -12.076 16.414 30.771 1.00 53.97 66 LEU A C 1
ATOM 537 O O . LEU A 1 66 ? -12.006 17.504 30.209 1.00 53.97 66 LEU A O 1
ATOM 541 N N . THR A 1 67 ? -11.090 15.518 30.709 1.00 68.44 67 THR A N 1
ATOM 542 C CA . THR A 1 67 ? -9.971 15.678 29.768 1.00 68.44 67 THR A CA 1
ATOM 543 C C . THR A 1 67 ? -10.468 15.511 28.328 1.00 68.44 67 THR A C 1
ATOM 545 O O . THR A 1 67 ? -11.460 14.819 28.102 1.00 68.44 67 THR A O 1
ATOM 548 N N . GLU A 1 68 ? -9.775 16.084 27.339 1.00 65.56 68 GLU A N 1
ATOM 549 C CA . GLU A 1 68 ? -10.127 15.960 25.907 1.00 65.56 68 GLU A CA 1
ATOM 550 C C . GLU A 1 68 ? -10.337 14.496 25.493 1.00 65.56 68 GLU A C 1
ATOM 552 O O . GLU A 1 68 ? -11.357 14.140 24.909 1.00 65.56 68 GLU A O 1
ATOM 557 N N . PHE A 1 69 ? -9.442 13.604 25.927 1.00 67.38 69 PHE A N 1
ATOM 558 C CA . PHE A 1 69 ? -9.585 12.167 25.695 1.00 67.38 69 PHE A CA 1
ATOM 559 C C . PHE A 1 69 ? -10.858 11.576 26.329 1.00 67.38 69 PHE A C 1
ATOM 561 O O . PHE A 1 69 ? -11.497 10.708 25.743 1.00 67.38 69 PHE A O 1
ATOM 568 N N . GLN A 1 70 ? -11.269 12.032 27.515 1.00 72.44 70 GLN A N 1
ATOM 569 C CA . GLN A 1 70 ? -12.509 11.568 28.148 1.00 72.44 70 GLN A CA 1
ATOM 570 C C . GLN A 1 70 ? -13.760 12.096 27.438 1.00 72.44 70 GLN A C 1
ATOM 572 O O . GLN A 1 70 ? -14.731 11.353 27.291 1.00 72.44 70 GLN A O 1
ATOM 577 N N . ALA A 1 71 ? -13.733 13.349 26.983 1.00 71.88 71 ALA A N 1
ATOM 578 C CA . ALA A 1 71 ? -14.804 13.932 26.184 1.00 71.88 71 ALA A CA 1
ATOM 579 C C . ALA A 1 71 ? -14.975 13.180 24.854 1.00 71.88 71 ALA A C 1
ATOM 581 O O . ALA A 1 71 ? -16.091 12.805 24.485 1.00 71.88 71 ALA A O 1
ATOM 582 N N . LEU A 1 72 ? -13.859 12.853 24.200 1.00 71.75 72 LEU A N 1
ATOM 583 C CA . LEU A 1 72 ? -13.823 12.046 22.988 1.00 71.75 72 LEU A CA 1
ATOM 584 C C . LEU A 1 72 ? -14.448 10.661 23.195 1.00 71.75 72 LEU A C 1
ATOM 586 O O . LEU A 1 72 ? -15.324 10.247 22.437 1.00 71.75 72 LEU A O 1
ATOM 590 N N . LEU A 1 73 ? -14.048 9.954 24.255 1.00 76.88 73 LEU A N 1
ATOM 591 C CA . LEU A 1 73 ? -14.613 8.647 24.600 1.00 76.88 73 LEU A CA 1
ATOM 592 C C . LEU A 1 73 ? -16.130 8.715 24.821 1.00 76.88 73 LEU A C 1
ATOM 594 O O . LEU A 1 73 ? -16.861 7.843 24.349 1.00 76.88 73 LEU A O 1
ATOM 598 N N . GLN A 1 74 ? -16.616 9.769 25.482 1.00 76.81 74 GLN A N 1
ATOM 599 C CA . GLN A 1 74 ? -18.047 9.986 25.692 1.00 76.81 74 GLN A CA 1
ATOM 600 C C . GLN A 1 74 ? -18.788 10.256 24.370 1.00 76.81 74 GLN A C 1
ATOM 602 O O . GLN A 1 74 ? -19.883 9.727 24.147 1.00 76.81 74 GLN A O 1
ATOM 607 N N . CYS A 1 75 ? -18.194 11.039 23.468 1.00 76.25 75 CYS A N 1
ATOM 608 C CA . CYS A 1 75 ? -18.740 11.286 22.135 1.00 76.25 75 CYS A CA 1
ATOM 609 C C . CYS A 1 75 ? -18.825 9.987 21.316 1.00 76.25 75 CYS A C 1
ATOM 611 O O . CYS A 1 75 ? -19.876 9.657 20.757 1.00 76.25 75 CYS A O 1
ATOM 613 N N . ILE A 1 76 ? -17.761 9.182 21.319 1.00 76.81 76 ILE A N 1
ATOM 614 C CA . ILE A 1 76 ? -17.730 7.882 20.639 1.00 76.81 76 ILE A CA 1
ATOM 615 C C . ILE A 1 76 ? -18.797 6.954 21.222 1.00 76.81 76 ILE A C 1
ATOM 617 O O . ILE A 1 76 ? -19.585 6.384 20.468 1.00 76.81 76 ILE A O 1
ATOM 621 N N . GLU A 1 77 ? -18.872 6.828 22.549 1.00 82.50 77 GLU A N 1
ATOM 622 C CA . GLU A 1 77 ? -19.854 5.972 23.216 1.00 82.50 77 GLU A CA 1
ATOM 623 C C . GLU A 1 77 ? -21.289 6.360 22.849 1.00 82.50 77 GLU A C 1
ATOM 625 O O . GLU A 1 77 ? -22.067 5.512 22.412 1.00 82.50 77 GLU A O 1
ATOM 630 N N . THR A 1 78 ? -21.640 7.641 22.969 1.00 79.38 78 THR A N 1
ATOM 631 C CA . THR A 1 78 ? -22.983 8.129 22.610 1.00 79.38 78 THR A CA 1
ATOM 632 C C . THR A 1 78 ? -23.291 7.933 21.127 1.00 79.38 78 THR A C 1
ATOM 634 O O . THR A 1 78 ? -24.429 7.628 20.761 1.00 79.38 78 THR A O 1
ATOM 637 N N . THR A 1 79 ? -22.276 8.027 20.271 1.00 79.44 79 THR A N 1
ATOM 638 C CA . THR A 1 79 ? -22.412 7.825 18.830 1.00 79.44 79 THR A CA 1
ATOM 639 C C . THR A 1 79 ? -22.693 6.368 18.474 1.00 79.44 79 THR A C 1
ATOM 641 O O . THR A 1 79 ? -23.564 6.117 17.632 1.00 79.44 79 THR A O 1
ATOM 644 N N . VAL A 1 80 ? -21.987 5.416 19.094 1.00 81.38 80 VAL A N 1
ATOM 645 C CA . VAL A 1 80 ? -22.065 3.981 18.758 1.00 81.38 80 VAL A CA 1
ATOM 646 C C . VAL A 1 80 ? -23.117 3.214 19.558 1.00 81.38 80 VAL A C 1
ATOM 648 O O . VAL A 1 80 ? -23.552 2.149 19.115 1.00 81.38 80 VAL A O 1
ATOM 651 N N . SER A 1 81 ? -23.547 3.736 20.710 1.00 86.44 81 SER A N 1
ATOM 652 C CA . SER A 1 81 ? -24.474 3.052 21.616 1.00 86.44 81 SER A CA 1
ATOM 653 C C . SER A 1 81 ? -25.773 2.651 20.914 1.00 86.44 81 SER A C 1
ATOM 655 O O . SER A 1 81 ? -26.453 3.466 20.287 1.00 86.44 81 SER A O 1
ATOM 657 N N . GLY A 1 82 ? -26.101 1.358 20.977 1.00 83.00 82 GLY A N 1
ATOM 658 C CA . GLY A 1 82 ? -27.308 0.799 20.359 1.00 83.00 82 GLY A CA 1
ATOM 659 C C . GLY A 1 82 ? -27.304 0.762 18.824 1.00 83.00 82 GLY A C 1
ATOM 660 O O . GLY A 1 82 ? -28.298 0.337 18.233 1.00 83.00 82 GLY A O 1
ATOM 661 N N . LYS A 1 83 ? -26.204 1.148 18.160 1.00 83.38 83 LYS A N 1
ATOM 662 C CA . LYS A 1 83 ? -26.064 1.106 16.697 1.00 83.38 83 LYS A CA 1
ATOM 663 C C . LYS A 1 83 ? -25.137 -0.019 16.262 1.00 83.38 83 LYS A C 1
ATOM 665 O O . LYS A 1 83 ? -24.143 -0.328 16.918 1.00 83.38 83 LYS A O 1
ATOM 670 N N . ARG A 1 84 ? -25.460 -0.636 15.127 1.00 87.44 84 ARG A N 1
ATOM 671 C CA . ARG A 1 84 ? -24.594 -1.632 14.492 1.00 87.44 84 ARG A CA 1
ATOM 672 C C . ARG A 1 84 ? -23.605 -0.921 13.574 1.00 87.44 84 ARG A C 1
ATOM 674 O O . ARG A 1 84 ? -24.040 -0.148 12.726 1.00 87.44 84 ARG A O 1
ATOM 681 N N . PHE A 1 85 ? -22.314 -1.209 13.710 1.00 82.50 85 PHE A N 1
ATOM 682 C CA . PHE A 1 85 ? -21.265 -0.540 12.938 1.00 82.50 85 PHE A CA 1
ATOM 683 C C . PHE A 1 85 ? -20.175 -1.497 12.441 1.00 82.50 85 PHE A C 1
ATOM 685 O O . PHE A 1 85 ? -19.993 -2.597 12.968 1.00 82.50 85 PHE A O 1
ATOM 692 N N . LEU A 1 86 ? -19.439 -1.053 11.423 1.00 85.19 86 LEU A N 1
ATOM 693 C CA . LEU A 1 86 ? -18.155 -1.615 11.017 1.00 85.19 86 LEU A CA 1
ATOM 694 C C . LEU A 1 86 ? -17.114 -0.504 11.134 1.00 85.19 86 LEU A C 1
ATOM 696 O O . LEU A 1 86 ? -17.220 0.489 10.424 1.00 85.19 86 LEU A O 1
ATOM 700 N N . LEU A 1 87 ? -16.139 -0.674 12.020 1.00 82.75 87 LEU A N 1
ATOM 701 C CA . LEU A 1 87 ? -15.023 0.255 12.193 1.00 82.75 87 LEU A CA 1
ATOM 702 C C . LEU A 1 87 ? -13.759 -0.368 11.602 1.00 82.75 87 LEU A C 1
ATOM 704 O O . LEU A 1 87 ? -13.445 -1.512 11.927 1.00 82.75 87 LEU A O 1
ATOM 708 N N . VAL A 1 88 ? -13.044 0.369 10.754 1.00 84.12 88 VAL A N 1
ATOM 709 C CA . VAL A 1 88 ? -11.748 -0.050 10.209 1.00 84.12 88 VAL A CA 1
ATOM 710 C C . VAL A 1 88 ? -10.678 0.878 10.769 1.00 84.12 88 VAL A C 1
ATOM 712 O O . VAL A 1 88 ? -10.743 2.081 10.552 1.00 84.12 88 VAL A O 1
ATOM 715 N N . LEU A 1 89 ? -9.731 0.318 11.517 1.00 82.25 89 LEU A N 1
ATOM 716 C CA . LEU A 1 89 ? -8.560 1.022 12.030 1.00 82.25 89 LEU A CA 1
ATOM 717 C C . LEU A 1 89 ? -7.360 0.591 11.189 1.00 82.25 89 LEU A C 1
ATOM 719 O O . LEU A 1 89 ? -6.852 -0.521 11.362 1.00 82.25 89 LEU A O 1
ATOM 723 N N . ASP A 1 90 ? -6.974 1.436 10.237 1.00 82.44 90 ASP A N 1
ATOM 724 C CA . ASP A 1 90 ? -5.879 1.144 9.314 1.00 82.44 90 ASP A CA 1
ATOM 725 C C . ASP A 1 90 ? -4.521 1.541 9.921 1.00 82.44 90 ASP A C 1
ATOM 727 O O . ASP A 1 90 ? -4.413 2.555 10.605 1.00 82.44 90 ASP A O 1
ATOM 731 N N . ASP A 1 91 ? -3.507 0.705 9.699 1.00 79.31 91 ASP A N 1
ATOM 732 C CA . ASP A 1 91 ? -2.094 0.898 10.052 1.00 79.31 91 ASP A CA 1
ATOM 733 C C . ASP A 1 91 ? -1.833 1.306 11.517 1.00 79.31 91 ASP A C 1
ATOM 735 O O . ASP A 1 91 ? -1.209 2.319 11.818 1.00 79.31 91 ASP A O 1
ATOM 739 N N . VAL A 1 92 ? -2.276 0.492 12.483 1.00 78.06 92 VAL A N 1
ATOM 740 C CA . VAL A 1 92 ? -2.036 0.784 13.909 1.00 78.06 92 VAL A CA 1
ATOM 741 C C . VAL A 1 92 ? -0.631 0.352 14.345 1.00 78.06 92 VAL A C 1
ATOM 743 O O . VAL A 1 92 ? -0.305 -0.836 14.338 1.00 78.06 92 VAL A O 1
ATOM 746 N N . TRP A 1 93 ? 0.195 1.295 14.807 1.00 69.81 93 TRP A N 1
ATOM 747 C CA . TRP A 1 93 ? 1.608 1.039 15.140 1.00 69.81 93 TRP A CA 1
ATOM 748 C C . TRP A 1 93 ? 1.944 0.939 16.630 1.00 69.81 93 TRP A C 1
ATOM 750 O O . TRP A 1 93 ? 2.907 0.264 17.001 1.00 69.81 93 TRP A O 1
ATOM 760 N N . LYS A 1 94 ? 1.204 1.643 17.493 1.00 70.06 94 LYS A N 1
ATOM 761 C CA . LYS A 1 94 ? 1.588 1.837 18.899 1.00 70.06 94 LYS A CA 1
ATOM 762 C C . LYS A 1 94 ? 0.906 0.817 19.810 1.00 70.06 94 LYS A C 1
ATOM 764 O O . LYS A 1 94 ? -0.310 0.642 19.789 1.00 70.06 94 LYS A O 1
ATOM 769 N N . HIS A 1 95 ? 1.702 0.176 20.661 1.00 64.62 95 HIS A N 1
ATOM 770 C CA . HIS A 1 95 ? 1.217 -0.705 21.718 1.00 64.62 95 HIS A CA 1
ATOM 771 C C . HIS A 1 95 ? 0.900 0.118 22.980 1.00 64.62 95 HIS A C 1
ATOM 773 O O . HIS A 1 95 ? 1.701 0.176 23.914 1.00 64.62 95 HIS A O 1
ATOM 779 N N . ASP A 1 96 ? -0.262 0.778 23.004 1.00 72.06 96 ASP A N 1
ATOM 780 C CA . ASP A 1 96 ? -0.712 1.577 24.153 1.00 72.06 96 ASP A CA 1
ATOM 781 C C . ASP A 1 96 ? -2.041 1.064 24.726 1.00 72.06 96 ASP A C 1
ATOM 783 O O . ASP A 1 96 ? -3.134 1.506 24.366 1.00 72.06 96 ASP A O 1
ATOM 787 N N . HIS A 1 97 ? -1.936 0.136 25.679 1.00 70.12 97 HIS A N 1
ATOM 788 C CA . HIS A 1 97 ? -3.093 -0.401 26.396 1.00 70.12 97 HIS A CA 1
ATOM 789 C C . HIS A 1 97 ? -3.892 0.666 27.151 1.00 70.12 97 HIS A C 1
ATOM 791 O O . HIS A 1 97 ? -5.100 0.504 27.314 1.00 70.12 97 HIS A O 1
ATOM 797 N N . LYS A 1 98 ? -3.252 1.743 27.626 1.00 71.88 98 LYS A N 1
ATOM 798 C CA . LYS A 1 98 ? -3.935 2.762 28.437 1.00 71.88 98 LYS A CA 1
ATOM 799 C C . LYS A 1 98 ? -4.908 3.584 27.597 1.00 71.88 98 LYS A C 1
ATOM 801 O O . LYS A 1 98 ? -5.907 4.050 28.133 1.00 71.88 98 LYS A O 1
ATOM 806 N N . LYS A 1 99 ? -4.625 3.732 26.301 1.00 72.56 99 LYS A N 1
ATOM 807 C CA . LYS A 1 99 ? -5.512 4.390 25.331 1.00 72.56 99 LYS A CA 1
ATOM 808 C C . LYS A 1 99 ? -6.494 3.419 24.686 1.00 72.56 99 LYS A C 1
ATOM 810 O O . LYS A 1 99 ? -7.654 3.770 24.488 1.00 72.56 99 LYS A O 1
ATOM 815 N N . TRP A 1 100 ? -6.053 2.195 24.396 1.00 81.69 100 TRP A N 1
ATOM 816 C CA . TRP A 1 100 ? -6.911 1.198 23.762 1.00 81.69 100 TRP A CA 1
ATOM 817 C C . TRP A 1 100 ? -8.050 0.721 24.668 1.00 81.69 100 TRP A C 1
ATOM 819 O O . TRP A 1 100 ? -9.189 0.635 24.214 1.00 81.69 100 TRP A O 1
ATOM 829 N N . GLU A 1 101 ? -7.777 0.432 25.943 1.00 83.44 101 GLU A N 1
ATOM 830 C CA . GLU A 1 101 ? -8.777 -0.176 26.830 1.00 83.44 101 GLU A CA 1
ATOM 831 C C . GLU A 1 101 ? -10.033 0.702 27.014 1.00 83.44 101 GLU A C 1
ATOM 833 O O . GLU A 1 101 ? -11.140 0.192 26.827 1.00 83.44 101 GLU A O 1
ATOM 838 N N . PRO A 1 102 ? -9.925 2.022 27.276 1.00 81.75 102 PRO A N 1
ATOM 839 C CA . PRO A 1 102 ? -11.099 2.891 27.352 1.00 81.75 102 PRO A CA 1
ATOM 840 C C . PRO A 1 102 ? -11.890 2.957 26.039 1.00 81.75 102 PRO A C 1
ATOM 842 O O . PRO A 1 102 ? -13.115 2.853 26.052 1.00 81.75 102 PRO A O 1
ATOM 845 N N . LEU A 1 103 ? -11.201 3.057 24.896 1.00 82.69 103 LEU A N 1
ATOM 846 C CA . LEU A 1 103 ? -11.844 3.099 23.581 1.00 82.69 103 LEU A CA 1
ATOM 847 C C . LEU A 1 103 ? -12.602 1.799 23.287 1.00 82.69 103 LEU A C 1
ATOM 849 O O . LEU A 1 103 ? -13.752 1.821 22.845 1.00 82.69 103 LEU A O 1
ATOM 853 N N . LYS A 1 104 ? -11.989 0.654 23.596 1.00 85.62 104 LYS A N 1
ATOM 854 C CA . LYS A 1 104 ? -12.608 -0.668 23.470 1.00 85.62 104 LYS A CA 1
ATOM 855 C C . LYS A 1 104 ? -13.886 -0.777 24.305 1.00 85.62 104 LYS A C 1
ATOM 857 O O . LYS A 1 104 ? -14.881 -1.323 23.823 1.00 85.62 104 LYS A O 1
ATOM 862 N N . ILE A 1 105 ? -13.883 -0.240 25.527 1.00 88.44 105 ILE A N 1
ATOM 863 C CA . ILE A 1 105 ? -15.066 -0.208 26.399 1.00 88.44 105 ILE A CA 1
ATOM 864 C C . ILE A 1 105 ? -16.195 0.599 25.748 1.00 88.44 105 ILE A C 1
ATOM 866 O O . ILE A 1 105 ? -17.322 0.101 25.684 1.00 88.44 105 ILE A O 1
ATOM 870 N N . CYS A 1 106 ? -15.913 1.784 25.208 1.00 85.31 106 CYS A N 1
ATOM 871 C CA . CYS A 1 106 ? -16.916 2.605 24.521 1.00 85.31 106 CYS A CA 1
ATOM 872 C C . CYS A 1 106 ? -17.488 1.888 23.288 1.00 85.31 106 CYS A C 1
ATOM 874 O O . CYS A 1 106 ? -18.704 1.787 23.124 1.00 85.31 106 CYS A O 1
ATOM 876 N N . LEU A 1 107 ? -16.623 1.298 22.458 1.00 86.12 107 LEU A N 1
ATOM 877 C CA . LEU A 1 107 ? -17.030 0.566 21.255 1.00 86.12 107 LEU A CA 1
ATOM 878 C C . LEU A 1 107 ? -17.860 -0.690 21.569 1.00 86.12 107 LEU A C 1
ATOM 880 O O . LEU A 1 107 ? -18.715 -1.085 20.772 1.00 86.12 107 LEU A O 1
ATOM 884 N N . SER A 1 108 ? -17.676 -1.293 22.749 1.00 89.44 108 SER A N 1
ATOM 885 C CA . SER A 1 108 ? -18.463 -2.453 23.193 1.00 89.44 108 SER A CA 1
ATOM 886 C C . SER A 1 108 ? -19.952 -2.153 23.419 1.00 89.44 108 SER A C 1
ATOM 888 O O . SER A 1 108 ? -20.754 -3.082 23.494 1.00 89.44 108 SER A O 1
ATOM 890 N N . LYS A 1 109 ? -20.346 -0.871 23.489 1.00 90.75 109 LYS A N 1
ATOM 891 C CA . LYS A 1 109 ? -21.749 -0.437 23.627 1.00 90.75 109 LYS A CA 1
ATOM 892 C C . LYS A 1 109 ? -22.555 -0.519 22.324 1.00 90.75 109 LYS A C 1
ATOM 894 O O . LYS A 1 109 ? -23.756 -0.242 22.324 1.00 90.75 109 LYS A O 1
ATOM 899 N N . GLY A 1 110 ? -21.914 -0.895 21.216 1.00 89.25 110 GLY A N 1
ATOM 900 C CA . GLY A 1 110 ? -22.579 -1.133 19.938 1.00 89.25 110 GLY A CA 1
ATOM 901 C C . GLY A 1 110 ? -23.649 -2.228 19.987 1.00 89.25 110 GLY A C 1
ATOM 902 O O . GLY A 1 110 ? -23.649 -3.107 20.849 1.00 89.25 110 GLY A O 1
ATOM 903 N N . ALA A 1 111 ? -24.561 -2.202 19.016 1.00 89.69 111 ALA A N 1
ATOM 904 C CA . ALA A 1 111 ? -25.559 -3.253 18.843 1.00 89.69 111 ALA A CA 1
ATOM 905 C C . ALA A 1 111 ? -24.918 -4.597 18.428 1.00 89.69 111 ALA A C 1
ATOM 907 O O . ALA A 1 111 ? -23.852 -4.617 17.802 1.00 89.69 111 ALA A O 1
ATOM 908 N N . PRO A 1 112 ? -25.584 -5.738 18.695 1.00 94.19 11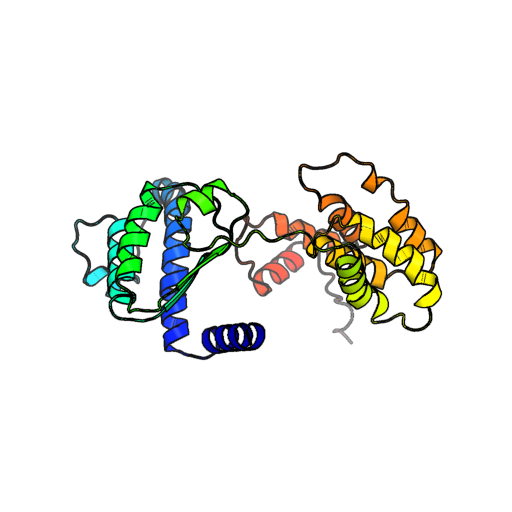2 PRO A N 1
ATOM 909 C CA . PRO A 1 112 ? -25.107 -7.044 18.256 1.00 94.19 112 PRO A CA 1
ATOM 910 C C . PRO A 1 112 ? -24.783 -7.096 16.756 1.00 94.19 112 PRO A C 1
ATOM 912 O O . PRO A 1 112 ? -25.551 -6.645 15.904 1.00 94.19 112 PRO A O 1
ATOM 915 N N . GLY A 1 113 ? -23.634 -7.691 16.433 1.00 90.69 113 GLY A N 1
ATOM 916 C CA . GLY A 1 113 ? -23.141 -7.808 15.062 1.00 90.69 113 GLY A CA 1
ATOM 917 C C . GLY A 1 113 ? -22.292 -6.631 14.576 1.00 90.69 113 GLY A C 1
ATOM 918 O O . GLY A 1 113 ? -21.971 -6.612 13.382 1.00 90.69 113 GLY A O 1
ATOM 919 N N . SER A 1 114 ? -21.941 -5.681 15.453 1.00 88.44 114 SER A N 1
ATOM 920 C CA . SER A 1 114 ? -20.870 -4.710 15.201 1.00 88.44 114 SER A CA 1
ATOM 921 C C . SER A 1 114 ? -19.514 -5.401 15.062 1.00 88.44 114 SER A C 1
ATOM 923 O O . SER A 1 114 ? -19.257 -6.418 15.712 1.00 88.44 114 SER A O 1
ATOM 925 N N . LYS A 1 115 ? -18.651 -4.866 14.196 1.00 89.25 115 LYS A N 1
ATOM 926 C CA . LYS A 1 115 ? -17.317 -5.413 13.923 1.00 89.25 115 LYS A CA 1
ATOM 927 C C . LYS A 1 115 ? -16.265 -4.312 13.905 1.00 89.25 115 LYS A C 1
ATOM 929 O O . LYS A 1 115 ? -16.533 -3.201 13.458 1.00 89.25 115 LYS A O 1
ATOM 934 N N . ILE A 1 116 ? -15.066 -4.659 14.354 1.00 87.12 116 ILE A N 1
ATOM 935 C CA . ILE A 1 116 ? -13.874 -3.820 14.254 1.00 87.12 116 ILE A CA 1
ATOM 936 C C . ILE A 1 116 ? -12.844 -4.625 13.465 1.00 87.12 116 ILE A C 1
ATOM 938 O O . ILE A 1 116 ? -12.573 -5.777 13.807 1.00 87.12 116 ILE A O 1
ATOM 942 N N . LEU A 1 117 ? -12.318 -4.041 12.396 1.00 89.38 117 LEU A N 1
ATOM 943 C CA . LEU A 1 117 ? -11.204 -4.568 11.623 1.00 89.38 117 LEU A CA 1
ATOM 944 C C . LEU A 1 117 ? -9.993 -3.686 11.899 1.00 89.38 117 LE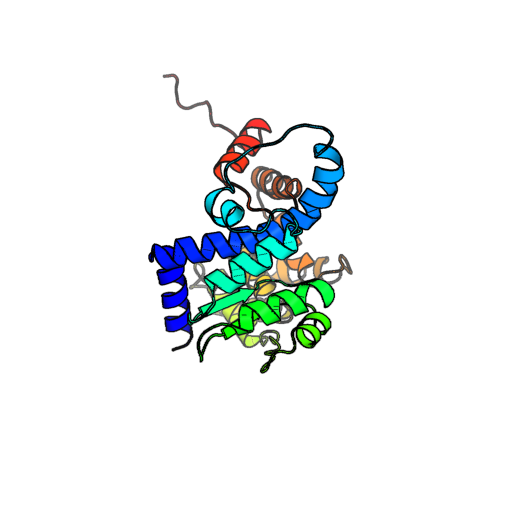U A C 1
ATOM 946 O O . LEU A 1 117 ? -10.081 -2.472 11.770 1.00 89.38 117 LEU A O 1
ATOM 950 N N . VAL A 1 118 ? -8.876 -4.297 12.273 1.00 86.06 118 VAL A N 1
ATOM 951 C CA . VAL A 1 118 ? -7.616 -3.590 12.505 1.00 86.06 118 VAL A CA 1
ATOM 952 C C . VAL A 1 118 ? -6.579 -4.141 11.541 1.00 86.06 118 VAL A C 1
ATOM 954 O O . VAL A 1 118 ? -6.428 -5.362 11.447 1.00 86.06 118 VAL A O 1
ATOM 957 N N . THR A 1 119 ? -5.860 -3.265 10.847 1.00 87.50 119 THR A N 1
ATOM 958 C CA . THR A 1 119 ? -4.662 -3.639 10.090 1.00 87.50 119 THR A CA 1
ATOM 959 C C . THR A 1 119 ? -3.430 -3.129 10.844 1.00 87.50 119 THR A C 1
ATOM 961 O O . THR A 1 119 ? -3.434 -2.071 11.474 1.00 87.50 119 THR A O 1
ATOM 964 N N . THR A 1 120 ? -2.371 -3.931 10.875 1.00 85.12 120 THR A N 1
ATOM 965 C CA . THR A 1 120 ? -1.111 -3.558 11.523 1.00 85.12 120 THR A CA 1
ATOM 966 C C . THR A 1 120 ? 0.027 -4.387 10.952 1.00 85.12 120 THR A C 1
ATOM 968 O O . THR A 1 120 ? -0.162 -5.539 10.554 1.00 85.12 120 THR A O 1
ATOM 971 N N . ARG A 1 121 ? 1.228 -3.810 10.949 1.00 83.44 121 ARG A N 1
ATOM 972 C CA . ARG A 1 121 ? 2.482 -4.515 10.656 1.00 83.44 121 ARG A CA 1
ATOM 973 C C . ARG A 1 121 ? 3.116 -5.140 11.901 1.00 83.44 121 ARG A C 1
ATOM 975 O O . ARG A 1 121 ? 4.103 -5.859 11.787 1.00 83.44 121 ARG A O 1
ATOM 982 N N . ASN A 1 122 ? 2.569 -4.870 13.088 1.00 80.00 122 ASN A N 1
ATOM 983 C CA . ASN A 1 122 ? 3.162 -5.250 14.362 1.00 80.00 122 ASN A CA 1
ATOM 984 C C . ASN A 1 122 ? 2.328 -6.331 15.070 1.00 80.00 122 ASN A C 1
ATOM 986 O O . ASN A 1 122 ? 1.229 -6.084 15.568 1.00 80.00 122 ASN A O 1
ATOM 990 N N . GLU A 1 123 ? 2.889 -7.537 15.187 1.00 85.50 123 GLU A N 1
ATOM 991 C CA . GLU A 1 123 ? 2.219 -8.670 15.838 1.00 85.50 123 GLU A CA 1
ATOM 992 C C . GLU A 1 123 ? 1.883 -8.391 17.315 1.00 85.50 123 GLU A C 1
ATOM 994 O O . GLU A 1 123 ? 0.870 -8.871 17.825 1.00 85.50 123 GLU A O 1
ATOM 999 N N . SER A 1 124 ? 2.694 -7.588 18.014 1.00 82.31 124 SER A N 1
ATOM 1000 C CA . SER A 1 124 ? 2.407 -7.206 19.404 1.00 82.31 124 SER A CA 1
ATOM 1001 C C . SER A 1 124 ? 1.158 -6.328 19.512 1.00 82.31 124 SER A C 1
ATOM 1003 O O . SER A 1 124 ? 0.356 -6.530 20.421 1.00 82.31 124 SER A O 1
ATOM 1005 N N . VAL A 1 125 ? 0.936 -5.423 18.551 1.00 82.81 125 VAL A N 1
ATOM 1006 C CA . VAL A 1 125 ? -0.287 -4.612 18.466 1.00 82.81 125 VAL A CA 1
ATOM 1007 C C . VAL A 1 125 ? -1.487 -5.513 18.192 1.00 82.81 125 VAL A C 1
ATOM 1009 O O . VAL A 1 125 ? -2.492 -5.404 18.887 1.00 82.81 125 VAL A O 1
ATOM 1012 N N . ALA A 1 126 ? -1.373 -6.467 17.262 1.00 85.56 126 ALA A N 1
ATOM 1013 C CA . ALA A 1 126 ? -2.447 -7.428 16.995 1.00 85.56 126 ALA A CA 1
ATOM 1014 C C . ALA A 1 126 ? -2.828 -8.244 18.248 1.00 85.56 126 ALA A C 1
ATOM 1016 O O . ALA A 1 126 ? -4.010 -8.421 18.542 1.00 85.56 126 ALA A O 1
ATOM 1017 N N . LYS A 1 127 ? -1.835 -8.690 19.031 1.00 85.25 127 LYS A N 1
ATOM 1018 C CA . LYS A 1 127 ? -2.057 -9.389 20.312 1.00 85.25 127 LYS A CA 1
ATOM 1019 C C . LYS A 1 127 ? -2.733 -8.489 21.349 1.00 85.25 127 LYS A C 1
ATOM 1021 O O . LYS A 1 127 ? -3.673 -8.927 22.006 1.00 85.25 127 LYS A O 1
ATOM 1026 N N . MET A 1 128 ? -2.284 -7.239 21.467 1.00 83.75 128 MET A N 1
ATOM 1027 C CA . MET A 1 128 ? -2.834 -6.233 22.384 1.00 83.75 128 MET A CA 1
ATOM 1028 C C . MET A 1 128 ? -4.305 -5.921 22.103 1.00 83.75 128 MET A C 1
ATOM 1030 O O . MET A 1 128 ? -5.107 -5.837 23.035 1.00 83.75 128 MET A O 1
ATOM 1034 N N . MET A 1 129 ? -4.675 -5.821 20.822 1.00 82.56 129 MET A N 1
ATOM 1035 C CA . MET A 1 129 ? -6.055 -5.560 20.411 1.00 82.56 129 MET A CA 1
ATOM 1036 C C . MET A 1 129 ? -7.024 -6.637 20.930 1.00 82.56 129 MET A C 1
ATOM 1038 O O . MET A 1 129 ? -8.195 -6.344 21.193 1.00 82.56 129 MET A O 1
ATOM 1042 N N . GLY A 1 130 ? -6.531 -7.862 21.159 1.00 75.94 130 GLY A N 1
ATOM 1043 C CA . GLY A 1 130 ? -7.323 -8.980 21.667 1.00 75.94 130 GLY A CA 1
ATOM 1044 C C . GLY A 1 130 ? -8.405 -9.400 20.674 1.00 75.94 130 GLY A C 1
ATOM 1045 O O . GLY A 1 130 ? -9.549 -9.628 21.072 1.00 75.94 130 GLY A O 1
ATOM 1046 N N . SER A 1 131 ? -8.060 -9.420 19.382 1.00 73.50 131 SER A N 1
ATOM 1047 C CA . SER A 1 131 ? -8.956 -9.799 18.291 1.00 73.50 131 SER A CA 1
ATOM 1048 C C . SER A 1 131 ? -9.423 -11.249 18.425 1.00 73.50 131 SER A C 1
ATOM 1050 O O . SER A 1 131 ? -8.669 -12.132 18.828 1.00 73.50 131 SER A O 1
ATOM 1052 N N . VAL A 1 132 ? -10.687 -11.491 18.060 1.00 75.06 132 VAL A N 1
ATOM 1053 C CA . VAL A 1 132 ? -11.273 -12.843 18.008 1.00 75.06 132 VAL A CA 1
ATOM 1054 C C . VAL A 1 132 ? -10.590 -13.678 16.924 1.00 75.06 132 VAL A C 1
ATOM 1056 O O . VAL A 1 132 ? -10.264 -14.836 17.157 1.00 75.06 132 VAL A O 1
ATOM 1059 N N . ASP A 1 133 ? -10.324 -13.051 15.777 1.00 84.44 133 ASP A N 1
ATOM 1060 C CA . ASP A 1 133 ? -9.636 -13.646 14.640 1.00 84.44 133 ASP A CA 1
ATOM 1061 C C . ASP A 1 133 ? -8.487 -12.731 14.206 1.00 84.44 133 ASP A C 1
ATOM 1063 O O . ASP A 1 133 ? -8.679 -11.528 14.015 1.00 84.44 133 ASP A O 1
ATOM 1067 N N . THR A 1 134 ? -7.299 -13.302 14.010 1.00 89.75 134 THR A N 1
ATOM 1068 C CA . THR A 1 134 ? -6.141 -12.595 13.446 1.00 89.75 134 THR A CA 1
ATOM 1069 C C . THR A 1 134 ? -5.790 -13.219 12.107 1.00 89.75 134 THR A C 1
ATOM 1071 O O . THR A 1 134 ? -5.411 -14.389 12.036 1.00 89.75 134 THR A O 1
ATOM 1074 N N . HIS A 1 135 ? -5.906 -12.437 11.034 1.00 90.38 135 HIS A N 1
ATOM 1075 C CA . HIS A 1 135 ? -5.554 -12.884 9.693 1.00 90.38 135 HIS A CA 1
ATOM 1076 C C . HIS A 1 135 ? -4.154 -12.395 9.319 1.00 90.38 135 HIS A C 1
ATOM 1078 O O . HIS A 1 135 ? -3.961 -11.232 8.971 1.00 90.38 135 HIS A O 1
ATOM 1084 N N . LEU A 1 136 ? -3.170 -13.293 9.392 1.00 90.12 136 LEU A N 1
ATOM 1085 C CA . LEU A 1 136 ? -1.815 -12.99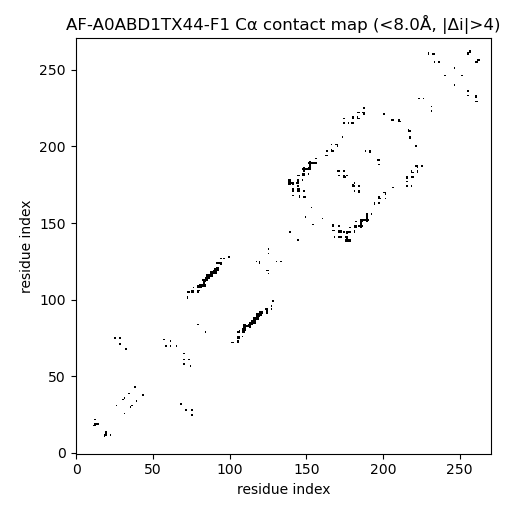8 8.938 1.00 90.12 136 LEU A CA 1
ATOM 1086 C C . LEU A 1 136 ? -1.775 -13.002 7.406 1.00 90.12 136 LEU A C 1
ATOM 1088 O O . LEU A 1 136 ? -1.858 -14.069 6.790 1.00 90.12 136 LEU A O 1
ATOM 1092 N N . LEU A 1 137 ? -1.613 -11.819 6.809 1.00 90.94 137 LEU A N 1
ATOM 1093 C CA . LEU A 1 137 ? -1.395 -11.689 5.372 1.00 90.94 137 LEU A CA 1
ATOM 1094 C C . LEU A 1 137 ? -0.073 -12.360 4.995 1.00 90.94 137 LEU A C 1
ATOM 1096 O O . LEU A 1 137 ? 0.983 -12.057 5.550 1.00 90.94 137 LEU A O 1
ATOM 1100 N N . ARG A 1 138 ? -0.150 -13.312 4.065 1.00 91.50 138 ARG A N 1
ATOM 1101 C CA . ARG A 1 138 ? 1.014 -14.022 3.537 1.00 91.50 138 ARG A CA 1
ATOM 1102 C C . ARG A 1 138 ? 1.544 -13.297 2.298 1.00 91.50 138 ARG A C 1
ATOM 1104 O O . ARG A 1 138 ? 0.743 -12.705 1.572 1.00 91.50 138 ARG A O 1
ATOM 1111 N N . PRO A 1 139 ? 2.858 -13.370 2.032 1.00 92.69 139 PRO A N 1
ATOM 1112 C CA . PRO A 1 139 ? 3.396 -12.975 0.739 1.00 92.69 139 PRO A CA 1
ATOM 1113 C C . PRO A 1 139 ? 2.701 -13.746 -0.387 1.00 92.69 139 PRO A C 1
ATOM 1115 O O . PRO A 1 139 ? 2.286 -14.894 -0.201 1.00 92.69 139 PRO A O 1
ATOM 1118 N N . LEU A 1 140 ? 2.592 -13.114 -1.551 1.00 94.88 140 LEU A N 1
ATOM 1119 C CA . LEU A 1 140 ? 2.140 -13.773 -2.769 1.00 94.88 140 LEU A CA 1
ATOM 1120 C C . LEU A 1 140 ? 3.117 -14.886 -3.158 1.00 94.88 140 LEU A C 1
ATOM 1122 O O . LEU A 1 140 ? 4.325 -14.774 -2.946 1.00 94.88 140 LEU A O 1
ATOM 1126 N N . SER A 1 141 ? 2.602 -15.942 -3.779 1.00 95.31 141 SER A N 1
ATOM 1127 C CA . SER A 1 141 ? 3.452 -16.909 -4.471 1.00 95.31 141 SER A CA 1
ATOM 1128 C C . SER A 1 141 ? 4.134 -16.270 -5.684 1.00 95.31 141 SER A C 1
ATOM 1130 O O . SER A 1 141 ? 3.620 -15.314 -6.269 1.00 95.31 141 SER A O 1
ATOM 1132 N N . ASP A 1 142 ? 5.237 -16.861 -6.148 1.00 91.62 142 ASP A N 1
ATOM 1133 C CA . ASP A 1 142 ? 5.921 -16.423 -7.375 1.00 91.62 142 ASP A CA 1
ATOM 1134 C C . ASP A 1 142 ? 4.965 -16.350 -8.573 1.00 91.62 142 ASP A C 1
ATOM 1136 O O . ASP A 1 142 ? 5.041 -15.441 -9.398 1.00 91.62 142 ASP A O 1
ATOM 1140 N N . SER A 1 143 ? 4.015 -17.288 -8.650 1.00 92.94 143 SER A N 1
ATOM 1141 C CA . SER A 1 143 ? 3.017 -17.322 -9.720 1.00 92.94 143 SER A CA 1
ATOM 1142 C C . SER A 1 143 ? 2.037 -16.146 -9.661 1.00 92.94 143 SER A C 1
ATOM 1144 O O . SER A 1 143 ? 1.699 -15.579 -10.700 1.00 92.94 143 SER A O 1
ATOM 1146 N N . GLU A 1 144 ? 1.626 -15.738 -8.460 1.00 95.25 144 GLU A N 1
ATOM 1147 C CA . GLU A 1 144 ? 0.736 -14.595 -8.239 1.00 95.25 144 GLU A CA 1
ATOM 1148 C C . GLU A 1 144 ? 1.479 -13.270 -8.437 1.00 95.25 144 GLU A C 1
ATOM 1150 O O . GLU A 1 144 ? 0.948 -12.361 -9.076 1.00 95.25 144 GLU A O 1
ATOM 1155 N N . CYS A 1 145 ? 2.730 -13.172 -7.974 1.00 94.88 145 CYS A N 1
ATOM 1156 C CA . CYS A 1 145 ? 3.607 -12.039 -8.271 1.00 94.88 145 CYS A CA 1
ATOM 1157 C C . CYS A 1 145 ? 3.807 -11.871 -9.776 1.00 94.88 145 CYS A C 1
ATOM 1159 O O . CYS A 1 145 ? 3.675 -10.759 -10.290 1.00 94.88 145 CYS A O 1
ATOM 1161 N N . PHE A 1 146 ? 4.082 -12.964 -10.491 1.00 94.44 146 PHE A N 1
ATOM 1162 C CA . PHE A 1 146 ? 4.203 -12.940 -11.941 1.00 94.44 146 PHE A CA 1
ATOM 1163 C C . PHE A 1 146 ? 2.895 -12.520 -12.612 1.00 94.44 146 PHE A C 1
ATOM 1165 O O . PHE A 1 146 ? 2.931 -11.702 -13.529 1.00 94.44 146 PHE A O 1
ATOM 1172 N N . ALA A 1 147 ? 1.746 -13.028 -12.158 1.00 93.88 147 ALA A N 1
ATOM 1173 C CA . ALA A 1 147 ? 0.445 -12.650 -12.702 1.00 93.88 147 ALA A CA 1
ATOM 1174 C C . ALA A 1 147 ? 0.169 -11.146 -12.529 1.00 93.88 147 ALA A C 1
ATOM 1176 O O . ALA A 1 147 ? -0.186 -10.474 -13.499 1.00 93.88 147 ALA A O 1
ATOM 1177 N N . LEU A 1 148 ? 0.404 -10.602 -11.329 1.00 94.69 148 LEU A N 1
ATOM 1178 C CA . LEU A 1 148 ? 0.232 -9.178 -11.031 1.00 94.69 148 LEU A CA 1
ATOM 1179 C C . LEU A 1 148 ? 1.189 -8.300 -11.851 1.00 94.69 148 LEU A C 1
ATOM 1181 O O . LEU A 1 148 ? 0.767 -7.310 -12.449 1.00 94.69 148 LEU A O 1
ATOM 1185 N N . LEU A 1 149 ? 2.470 -8.674 -11.911 1.00 93.31 149 LEU A N 1
ATOM 1186 C CA . LEU A 1 149 ? 3.480 -7.984 -12.715 1.00 93.31 149 LEU A CA 1
ATOM 1187 C C . LEU A 1 149 ? 3.085 -7.991 -14.196 1.00 93.31 149 LEU A C 1
ATOM 1189 O O . LEU A 1 149 ? 3.088 -6.944 -14.843 1.00 93.31 149 LEU A O 1
ATOM 1193 N N . SER A 1 150 ? 2.703 -9.157 -14.717 1.00 90.50 150 SER A N 1
ATOM 1194 C CA . SER A 1 150 ? 2.347 -9.370 -16.122 1.00 90.50 150 SER A CA 1
ATOM 1195 C C . SER A 1 150 ? 1.124 -8.573 -16.543 1.00 90.50 150 SER A C 1
ATOM 1197 O O . SER A 1 150 ? 1.115 -8.000 -17.632 1.00 90.50 150 SER A O 1
ATOM 1199 N N . GLN A 1 151 ? 0.116 -8.486 -15.671 1.00 91.12 151 GLN A N 1
ATOM 1200 C CA . GLN A 1 151 ? -1.082 -7.688 -15.918 1.00 91.12 151 GLN A CA 1
ATOM 1201 C C . GLN A 1 151 ? -0.742 -6.218 -16.207 1.00 91.12 151 GLN A C 1
ATOM 1203 O O . GLN A 1 151 ? -1.425 -5.573 -17.001 1.00 91.12 151 GLN A O 1
ATOM 1208 N N . ILE A 1 152 ? 0.318 -5.695 -15.585 1.00 91.19 152 ILE A N 1
ATOM 1209 C CA . ILE A 1 152 ? 0.747 -4.301 -15.729 1.00 91.19 152 ILE A CA 1
ATOM 1210 C C . ILE A 1 152 ? 1.754 -4.150 -16.874 1.00 91.19 152 ILE A C 1
ATOM 1212 O O . ILE A 1 152 ? 1.598 -3.271 -17.723 1.00 91.19 152 ILE A O 1
ATOM 1216 N N . ALA A 1 153 ? 2.780 -5.001 -16.908 1.00 90.12 153 ALA A N 1
ATOM 1217 C CA . ALA A 1 153 ? 3.878 -4.893 -17.864 1.00 90.12 153 ALA A CA 1
ATOM 1218 C C . ALA A 1 153 ? 3.413 -5.145 -19.308 1.00 90.12 153 ALA A C 1
ATOM 1220 O O . ALA A 1 153 ? 3.760 -4.389 -20.214 1.00 90.12 153 ALA A O 1
ATOM 1221 N N . PHE A 1 154 ? 2.565 -6.158 -19.524 1.00 84.00 154 PHE A N 1
ATOM 1222 C CA . PHE A 1 154 ? 2.162 -6.590 -20.867 1.00 84.00 154 PHE A CA 1
ATOM 1223 C C . PHE A 1 154 ? 0.908 -5.906 -21.411 1.00 84.00 154 PHE A C 1
ATOM 1225 O O . PHE A 1 154 ? 0.492 -6.216 -22.527 1.00 84.00 154 PHE A O 1
ATOM 1232 N N . GLU A 1 155 ? 0.321 -4.941 -20.694 1.00 80.38 155 GLU A N 1
ATOM 1233 C CA . GLU A 1 155 ? -0.885 -4.229 -21.145 1.00 80.38 155 GLU A CA 1
ATOM 1234 C C . GLU A 1 155 ? -0.728 -3.668 -22.576 1.00 80.38 155 GLU A C 1
ATOM 1236 O O . GLU A 1 155 ? -1.670 -3.700 -23.371 1.00 80.38 155 GLU A O 1
ATOM 1241 N N . LYS A 1 156 ? 0.486 -3.214 -22.927 1.00 69.19 156 LYS A N 1
ATOM 1242 C CA . LYS A 1 156 ? 0.838 -2.677 -24.253 1.00 69.19 156 LYS A CA 1
ATOM 1243 C C . LYS A 1 156 ? 1.585 -3.656 -25.171 1.00 69.19 156 LYS A C 1
ATOM 1245 O O . LYS A 1 156 ? 1.707 -3.373 -26.357 1.00 69.19 156 LYS A O 1
ATOM 1250 N N . GLN A 1 157 ? 2.085 -4.780 -24.658 1.00 64.19 157 GLN A N 1
ATOM 1251 C CA . GLN A 1 157 ? 3.108 -5.611 -25.317 1.00 64.19 157 GLN A CA 1
ATOM 1252 C C . GLN A 1 157 ? 2.621 -7.039 -25.618 1.00 64.19 157 GLN A C 1
ATOM 1254 O O . GLN A 1 157 ? 3.319 -8.021 -25.371 1.00 64.19 157 GLN A O 1
ATOM 1259 N N . LYS A 1 158 ? 1.410 -7.173 -26.176 1.00 65.00 158 LYS A N 1
ATOM 1260 C CA . LYS A 1 158 ? 0.779 -8.485 -26.437 1.00 65.00 158 LYS A CA 1
ATOM 1261 C C . LYS A 1 158 ? 1.558 -9.377 -27.414 1.00 65.00 158 LYS A C 1
ATOM 1263 O O . LYS A 1 158 ? 1.439 -10.594 -27.340 1.00 65.00 158 LYS A O 1
ATOM 1268 N N . GLU A 1 159 ? 2.346 -8.791 -28.313 1.00 62.53 159 GLU A N 1
ATOM 1269 C CA . GLU A 1 159 ? 3.034 -9.509 -29.399 1.00 62.53 159 GLU A CA 1
ATOM 1270 C C . GLU A 1 159 ? 4.344 -10.194 -28.968 1.00 62.53 159 GLU A C 1
ATOM 1272 O O . GLU A 1 159 ? 4.754 -11.168 -29.593 1.00 62.53 159 GLU A O 1
ATOM 1277 N N . TYR A 1 160 ? 4.975 -9.746 -27.875 1.00 63.09 160 TYR A N 1
ATOM 1278 C CA . TYR A 1 160 ? 6.258 -10.281 -27.382 1.00 63.09 160 TYR A CA 1
ATOM 1279 C C . TYR A 1 160 ? 6.118 -11.133 -26.119 1.00 63.09 160 TYR A C 1
ATOM 1281 O O . TYR A 1 160 ? 7.121 -11.510 -25.507 1.00 63.09 160 TYR A O 1
ATOM 1289 N N . HIS A 1 161 ? 4.877 -11.453 -25.737 1.00 67.94 161 HIS A N 1
ATOM 1290 C CA . HIS A 1 161 ? 4.560 -12.114 -24.476 1.00 67.94 161 HIS A CA 1
ATOM 1291 C C . HIS A 1 161 ? 5.365 -13.407 -24.290 1.00 67.94 161 HIS A C 1
ATOM 1293 O O . HIS A 1 161 ? 5.991 -13.598 -23.258 1.00 67.94 161 HIS A O 1
ATOM 1299 N N . ASN A 1 162 ? 5.466 -14.217 -25.343 1.00 72.50 162 ASN A N 1
ATOM 1300 C CA . ASN A 1 162 ? 6.103 -15.535 -25.320 1.00 72.50 162 ASN A CA 1
ATOM 1301 C C . ASN A 1 162 ? 7.620 -15.463 -25.048 1.00 72.50 162 ASN A C 1
ATOM 1303 O O . ASN A 1 162 ? 8.191 -16.386 -24.478 1.00 72.50 162 ASN A O 1
ATOM 1307 N N . ILE A 1 163 ? 8.284 -14.389 -25.496 1.00 79.62 163 ILE A N 1
ATOM 1308 C CA . ILE A 1 163 ? 9.743 -14.217 -25.378 1.00 79.62 163 ILE A CA 1
ATOM 1309 C C . ILE A 1 163 ? 10.086 -13.570 -24.034 1.00 79.62 163 ILE A C 1
ATOM 1311 O O . ILE A 1 163 ? 11.054 -13.949 -23.379 1.00 79.62 163 ILE A O 1
ATOM 1315 N N . LEU A 1 164 ? 9.274 -12.599 -23.614 1.00 84.12 164 LEU A N 1
ATOM 1316 C CA . LEU A 1 164 ? 9.469 -11.853 -22.375 1.00 84.12 164 LEU A CA 1
ATOM 1317 C C . LEU A 1 164 ? 8.934 -12.590 -21.144 1.00 84.12 164 LEU A C 1
ATOM 1319 O O . LEU A 1 164 ? 9.289 -12.222 -20.031 1.00 84.12 164 LEU A O 1
ATOM 1323 N N . GLU A 1 165 ? 8.116 -13.632 -21.309 1.00 87.62 165 GLU A N 1
ATOM 1324 C CA . GLU A 1 165 ? 7.545 -14.397 -20.197 1.00 87.62 165 GLU A CA 1
ATOM 1325 C C . GLU A 1 165 ? 8.623 -15.006 -19.295 1.00 87.62 165 GLU A C 1
ATOM 1327 O O . GLU A 1 165 ? 8.544 -14.856 -18.077 1.00 87.62 165 GLU A O 1
ATOM 1332 N N . ALA A 1 166 ? 9.648 -15.645 -19.869 1.00 90.06 166 ALA A N 1
ATOM 1333 C CA . ALA A 1 166 ? 10.731 -16.248 -19.088 1.00 90.06 166 ALA A CA 1
ATOM 1334 C C . ALA A 1 166 ? 11.453 -15.193 -18.230 1.00 90.06 166 ALA A C 1
ATOM 1336 O O . ALA A 1 166 ? 11.555 -15.336 -17.013 1.00 90.06 166 ALA A O 1
ATOM 1337 N N . ILE A 1 167 ? 11.827 -14.071 -18.849 1.00 91.94 167 ILE A N 1
ATOM 1338 C CA . ILE A 1 167 ? 12.511 -12.958 -18.177 1.00 91.94 167 ILE A CA 1
ATOM 1339 C C . ILE A 1 167 ? 11.584 -12.276 -17.163 1.00 91.94 167 ILE A C 1
ATOM 1341 O O . ILE A 1 167 ? 12.021 -11.851 -16.096 1.00 91.94 167 ILE A O 1
ATOM 1345 N N . GLY A 1 168 ? 10.288 -12.182 -17.459 1.00 91.31 168 GLY A N 1
ATOM 1346 C CA . GLY A 1 168 ? 9.282 -11.647 -16.550 1.00 91.31 168 GLY A CA 1
ATOM 1347 C C . GLY A 1 168 ? 9.078 -12.517 -15.315 1.00 91.31 168 GLY A C 1
ATOM 1348 O O . GLY A 1 168 ? 8.910 -11.978 -14.221 1.00 91.31 168 GLY A O 1
ATOM 1349 N N . ARG A 1 169 ? 9.156 -13.847 -15.453 1.00 93.50 169 ARG A N 1
ATOM 1350 C CA . ARG A 1 169 ? 9.136 -14.779 -14.317 1.00 93.50 169 ARG A CA 1
ATOM 1351 C C . ARG A 1 169 ? 10.366 -14.588 -13.435 1.00 93.50 169 ARG A C 1
ATOM 1353 O O . ARG A 1 169 ? 10.208 -14.444 -12.226 1.00 93.50 169 ARG A O 1
ATOM 1360 N N . GLU A 1 170 ? 11.554 -14.477 -14.021 1.00 93.94 170 GLU A N 1
ATOM 1361 C CA . GLU A 1 170 ? 12.786 -14.197 -13.268 1.00 93.94 170 GLU A CA 1
ATOM 1362 C C . GLU A 1 170 ? 12.737 -12.831 -12.563 1.00 93.94 170 GLU A C 1
ATOM 1364 O O . GLU A 1 170 ? 13.095 -12.716 -11.392 1.00 93.94 170 GLU A O 1
ATOM 1369 N N . ASN A 1 171 ? 12.206 -11.798 -13.224 1.00 92.06 171 ASN A N 1
ATOM 1370 C CA . ASN A 1 171 ? 11.984 -10.494 -12.595 1.00 92.06 171 ASN A CA 1
ATOM 1371 C C . ASN A 1 171 ? 10.974 -10.586 -11.445 1.00 92.06 171 ASN A C 1
ATOM 1373 O O . ASN A 1 171 ? 11.184 -9.985 -10.398 1.00 92.06 171 ASN A O 1
ATOM 1377 N N . SER A 1 172 ? 9.898 -11.362 -11.594 1.00 93.44 172 SER A N 1
ATOM 1378 C CA . SER A 1 172 ? 8.887 -11.494 -10.539 1.00 93.44 172 SER A CA 1
ATOM 1379 C C . SER A 1 172 ? 9.422 -12.151 -9.263 1.00 93.44 172 SER A C 1
ATOM 1381 O O . SER A 1 172 ? 8.951 -11.823 -8.177 1.00 93.44 172 SER A O 1
ATOM 1383 N N . GLN A 1 173 ? 10.450 -13.0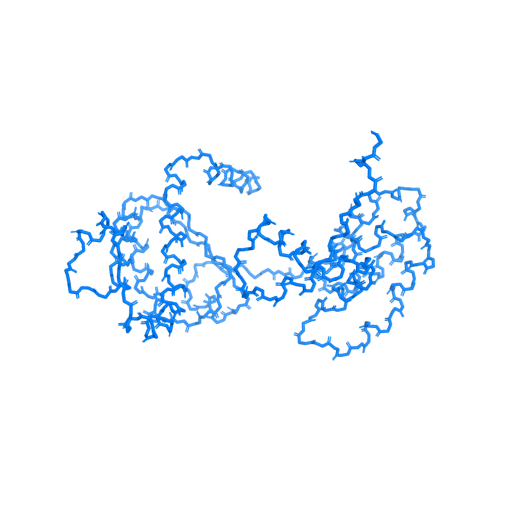00 -9.373 1.00 93.12 173 GLN A N 1
ATOM 1384 C CA . GLN A 1 173 ? 11.134 -13.587 -8.217 1.00 93.12 173 GLN A CA 1
ATOM 1385 C C . GLN A 1 173 ? 11.895 -12.536 -7.394 1.00 93.12 173 GLN A C 1
ATOM 1387 O O . GLN A 1 173 ? 12.099 -12.733 -6.200 1.00 93.12 173 GLN A O 1
ATOM 1392 N N . LYS A 1 174 ? 12.270 -11.388 -7.984 1.00 90.94 174 LYS A N 1
ATOM 1393 C CA . LYS A 1 174 ? 12.883 -10.270 -7.241 1.00 90.94 174 LYS A CA 1
ATOM 1394 C C . LYS A 1 174 ? 11.909 -9.590 -6.277 1.00 90.94 174 LYS A C 1
ATOM 1396 O O . LYS A 1 174 ? 12.353 -8.920 -5.352 1.00 90.94 174 LYS A O 1
ATOM 1401 N N . CYS A 1 175 ? 10.603 -9.787 -6.460 1.00 90.62 175 CYS A N 1
ATOM 1402 C CA . CYS A 1 175 ? 9.566 -9.144 -5.658 1.00 90.62 175 CYS A CA 1
ATOM 1403 C C . CYS A 1 175 ? 9.354 -9.790 -4.283 1.00 90.62 175 CYS A C 1
ATOM 1405 O O . CYS A 1 175 ? 8.638 -9.207 -3.470 1.00 90.62 175 CYS A O 1
ATOM 1407 N N . SER A 1 176 ? 9.897 -10.989 -4.034 1.00 89.69 176 SER A N 1
ATOM 1408 C CA . SER A 1 176 ? 9.774 -11.717 -2.757 1.00 89.69 176 SER A CA 1
ATOM 1409 C C . SER A 1 176 ? 8.332 -11.835 -2.232 1.00 89.69 176 SER A C 1
ATOM 1411 O O . SER A 1 176 ? 8.077 -11.746 -1.034 1.00 89.69 176 SER A O 1
ATOM 1413 N N . GLY A 1 177 ? 7.354 -11.983 -3.131 1.00 91.12 177 GLY A N 1
ATOM 1414 C CA . GLY A 1 177 ? 5.940 -12.075 -2.761 1.00 91.12 177 GLY A CA 1
ATOM 1415 C C . GLY A 1 177 ? 5.270 -10.745 -2.384 1.00 91.12 177 GLY A C 1
ATOM 1416 O O . GLY A 1 177 ? 4.084 -10.740 -2.057 1.00 91.12 177 GLY A O 1
ATOM 1417 N N . LEU A 1 178 ? 5.975 -9.609 -2.431 1.00 91.94 178 LEU A N 1
ATOM 1418 C CA . LEU A 1 178 ? 5.418 -8.299 -2.089 1.00 91.94 178 LEU A CA 1
ATOM 1419 C C . LEU A 1 178 ? 4.568 -7.750 -3.254 1.00 91.94 178 LEU A C 1
ATOM 1421 O O . LEU A 1 178 ? 5.111 -7.446 -4.325 1.00 91.94 178 LEU A O 1
ATOM 1425 N N . PRO A 1 179 ? 3.249 -7.522 -3.069 1.00 93.25 179 PRO A N 1
ATOM 1426 C CA . PRO A 1 179 ? 2.389 -7.004 -4.137 1.00 93.25 179 PRO A CA 1
ATOM 1427 C C . PRO A 1 179 ? 2.843 -5.638 -4.665 1.00 93.25 179 PRO A C 1
ATOM 1429 O O . PRO A 1 179 ? 2.804 -5.383 -5.869 1.00 93.25 179 PRO A O 1
ATOM 1432 N N . LEU A 1 180 ? 3.311 -4.754 -3.774 1.00 90.19 180 LEU A N 1
ATOM 1433 C CA . LEU A 1 180 ? 3.778 -3.419 -4.152 1.00 90.19 180 LEU A CA 1
ATOM 1434 C C . LEU A 1 180 ? 5.080 -3.478 -4.966 1.00 90.19 180 LEU A C 1
ATOM 1436 O O . LEU A 1 180 ? 5.241 -2.694 -5.904 1.00 90.19 180 LEU A O 1
ATOM 1440 N N . ALA A 1 181 ? 5.969 -4.433 -4.674 1.00 90.94 181 ALA A N 1
ATOM 1441 C CA . ALA A 1 181 ? 7.177 -4.666 -5.462 1.00 90.94 181 ALA A CA 1
ATOM 1442 C C . ALA A 1 181 ? 6.819 -5.147 -6.875 1.00 90.94 181 ALA A C 1
ATOM 1444 O O . ALA A 1 181 ? 7.260 -4.546 -7.854 1.00 90.94 181 ALA A O 1
ATOM 1445 N N . ALA A 1 182 ? 5.919 -6.132 -6.987 1.00 93.56 182 ALA A N 1
ATOM 1446 C CA . ALA A 1 182 ? 5.426 -6.628 -8.273 1.00 93.56 182 ALA A CA 1
ATOM 1447 C C . ALA A 1 182 ? 4.727 -5.535 -9.096 1.00 93.56 182 ALA A C 1
ATOM 1449 O O . ALA A 1 182 ? 4.974 -5.411 -10.296 1.00 93.56 182 ALA A O 1
ATOM 1450 N N . LYS A 1 183 ? 3.913 -4.686 -8.454 1.00 94.50 183 LYS A N 1
ATOM 1451 C CA . LYS A 1 183 ? 3.264 -3.540 -9.107 1.00 94.50 183 LYS A CA 1
ATOM 1452 C C . LYS A 1 183 ? 4.277 -2.512 -9.613 1.00 94.50 183 LYS A C 1
ATOM 1454 O O . LYS A 1 183 ? 4.149 -2.026 -10.739 1.00 94.50 183 LYS A O 1
ATOM 1459 N N . THR A 1 184 ? 5.270 -2.181 -8.791 1.00 91.88 184 THR A N 1
ATOM 1460 C CA . THR A 1 184 ? 6.323 -1.212 -9.132 1.00 91.88 184 THR A CA 1
ATOM 1461 C C . THR A 1 184 ? 7.175 -1.730 -10.286 1.00 91.88 184 THR A C 1
ATOM 1463 O O . THR A 1 184 ? 7.355 -1.029 -11.282 1.00 91.88 184 THR A O 1
ATOM 1466 N N . LEU A 1 185 ? 7.621 -2.985 -10.206 1.00 93.19 185 LEU A N 1
ATOM 1467 C CA . LEU A 1 185 ? 8.434 -3.616 -11.240 1.00 93.19 185 LEU A CA 1
ATOM 1468 C C . LEU A 1 185 ? 7.660 -3.797 -12.548 1.00 93.19 185 LEU A C 1
ATOM 1470 O O . LEU A 1 185 ? 8.175 -3.470 -13.611 1.00 93.19 185 LEU A O 1
ATOM 1474 N N . GLY A 1 186 ? 6.397 -4.226 -12.484 1.00 93.00 186 GLY A N 1
ATOM 1475 C CA . GLY A 1 186 ? 5.535 -4.308 -13.664 1.00 93.00 186 GLY A CA 1
ATOM 1476 C C . GLY A 1 186 ? 5.325 -2.948 -14.330 1.00 93.00 186 GLY A C 1
ATOM 1477 O O . GLY A 1 186 ? 5.380 -2.840 -15.553 1.00 93.00 186 GLY A O 1
ATOM 1478 N N . SER A 1 187 ? 5.159 -1.887 -13.533 1.00 92.62 187 SER A N 1
ATOM 1479 C CA . SER A 1 187 ? 5.028 -0.515 -14.045 1.00 92.62 187 SER A CA 1
ATOM 1480 C C . SER A 1 187 ? 6.306 -0.022 -14.718 1.00 92.62 187 SER A C 1
ATOM 1482 O O . SER A 1 187 ? 6.224 0.657 -15.737 1.00 92.62 187 SER A O 1
ATOM 1484 N N . LEU A 1 188 ? 7.473 -0.378 -14.177 1.00 91.62 188 LEU A N 1
ATOM 1485 C CA . LEU A 1 188 ? 8.774 -0.107 -14.783 1.00 91.62 188 LEU A CA 1
ATOM 1486 C C . LEU A 1 188 ? 8.930 -0.842 -16.125 1.00 91.62 188 LEU A C 1
ATOM 1488 O O . LEU A 1 188 ? 9.225 -0.222 -17.147 1.00 91.62 188 LEU A O 1
ATOM 1492 N N . LEU A 1 189 ? 8.695 -2.155 -16.130 1.00 91.94 189 LEU A N 1
ATOM 1493 C CA . LEU A 1 189 ? 8.878 -3.019 -17.299 1.00 91.94 189 LEU A CA 1
ATOM 1494 C C . LEU A 1 189 ? 7.920 -2.681 -18.448 1.00 91.94 189 LEU A C 1
ATOM 1496 O O . LEU A 1 189 ? 8.278 -2.846 -19.610 1.00 91.94 189 LEU A O 1
ATOM 1500 N N . ARG A 1 190 ? 6.750 -2.103 -18.146 1.00 90.75 190 ARG A N 1
ATOM 1501 C CA . ARG A 1 190 ? 5.800 -1.574 -19.143 1.00 90.75 190 ARG A CA 1
ATOM 1502 C C . ARG A 1 190 ? 6.425 -0.570 -20.122 1.00 90.75 190 ARG A C 1
ATOM 1504 O O . ARG A 1 190 ? 5.883 -0.367 -21.207 1.00 90.75 190 ARG A O 1
ATOM 1511 N N . PHE A 1 191 ? 7.510 0.099 -19.732 1.00 88.25 191 PHE A N 1
ATOM 1512 C CA . PHE A 1 191 ? 8.215 1.083 -20.560 1.00 88.25 191 PHE A CA 1
ATOM 1513 C C . PHE A 1 191 ? 9.506 0.538 -21.188 1.00 88.25 191 PHE A C 1
ATOM 1515 O O . PHE A 1 191 ? 10.306 1.325 -21.687 1.00 88.25 191 PHE A O 1
ATOM 1522 N N . LYS A 1 192 ? 9.737 -0.779 -21.130 1.00 88.50 192 LYS A N 1
ATOM 1523 C CA . LYS A 1 192 ? 10.902 -1.448 -21.720 1.00 88.50 192 LYS A CA 1
ATOM 1524 C C . LYS A 1 192 ? 10.455 -2.258 -22.928 1.00 88.50 192 LYS A C 1
ATOM 1526 O O . LYS A 1 192 ? 9.712 -3.223 -22.768 1.00 88.50 192 LYS A O 1
ATOM 1531 N N . ASP A 1 193 ? 10.898 -1.873 -24.118 1.00 84.00 193 ASP A N 1
ATOM 1532 C CA . ASP A 1 193 ? 10.382 -2.409 -25.385 1.00 84.00 193 ASP A CA 1
ATOM 1533 C C . ASP A 1 193 ? 11.210 -3.585 -25.921 1.00 84.00 193 ASP A C 1
ATOM 1535 O O . ASP A 1 193 ? 10.788 -4.279 -26.846 1.00 84.00 193 ASP A O 1
ATOM 1539 N N . THR A 1 194 ? 12.386 -3.838 -25.341 1.00 87.56 194 THR A N 1
ATOM 1540 C CA . THR A 1 194 ? 13.307 -4.877 -25.810 1.00 87.56 194 THR A CA 1
ATOM 1541 C C . THR A 1 194 ? 13.656 -5.907 -24.738 1.00 87.56 194 THR A C 1
ATOM 1543 O O . THR A 1 194 ? 13.742 -5.614 -23.546 1.00 87.56 194 THR A O 1
ATOM 1546 N N . VAL A 1 195 ? 13.966 -7.125 -25.190 1.00 89.56 195 VAL A N 1
ATOM 1547 C CA . VAL A 1 195 ? 14.509 -8.213 -24.355 1.00 89.56 195 VAL A CA 1
ATOM 1548 C C . VAL A 1 195 ? 15.745 -7.762 -23.570 1.00 89.56 195 VAL A C 1
ATOM 1550 O O . VAL A 1 195 ? 15.888 -8.084 -22.393 1.00 89.56 195 VAL A O 1
ATOM 1553 N N . GLN A 1 196 ? 16.628 -6.982 -24.203 1.00 91.75 196 GLN A N 1
ATOM 1554 C CA . GLN A 1 196 ? 17.838 -6.486 -23.554 1.00 91.75 196 GLN A CA 1
ATOM 1555 C C . GLN A 1 196 ? 17.516 -5.536 -22.397 1.00 91.75 196 GLN A C 1
ATOM 1557 O O . GLN A 1 196 ? 18.150 -5.620 -21.353 1.00 91.75 196 GLN A O 1
ATOM 1562 N N . GLU A 1 197 ? 16.527 -4.655 -22.545 1.00 91.81 197 GLU A N 1
ATOM 1563 C CA . GLU A 1 197 ? 16.132 -3.745 -21.468 1.00 91.81 197 GLU A CA 1
ATOM 1564 C C . GLU A 1 197 ? 15.527 -4.481 -20.271 1.00 91.81 197 GLU A C 1
ATOM 1566 O O . GLU A 1 197 ? 15.826 -4.130 -19.132 1.00 91.81 197 GLU A O 1
ATOM 1571 N N . TRP A 1 198 ? 14.733 -5.527 -20.512 1.00 93.12 198 TRP A N 1
ATOM 1572 C CA . TRP A 1 198 ? 14.228 -6.394 -19.443 1.00 93.12 198 TRP A CA 1
ATOM 1573 C C . TRP A 1 198 ? 15.365 -7.134 -18.725 1.00 93.12 198 TRP A C 1
ATOM 1575 O O . TRP A 1 198 ? 15.378 -7.204 -17.495 1.00 93.12 198 TRP A O 1
ATOM 1585 N N . ASN A 1 199 ? 16.353 -7.631 -19.477 1.00 93.50 199 ASN A N 1
ATOM 1586 C CA . ASN A 1 199 ? 17.548 -8.252 -18.905 1.00 93.50 199 ASN A CA 1
ATOM 1587 C C . ASN A 1 199 ? 18.392 -7.259 -18.102 1.00 93.50 199 ASN A C 1
ATOM 1589 O O . ASN A 1 199 ? 18.874 -7.614 -17.034 1.00 93.50 199 ASN A O 1
ATOM 1593 N N . ASN A 1 200 ? 18.526 -6.011 -18.558 1.00 94.00 200 ASN A N 1
ATOM 1594 C CA . ASN A 1 200 ? 19.255 -4.975 -17.824 1.00 94.00 200 ASN A CA 1
ATOM 1595 C C . ASN A 1 200 ? 18.613 -4.684 -16.458 1.00 94.00 200 ASN A C 1
ATOM 1597 O O . ASN A 1 200 ? 19.326 -4.446 -15.484 1.00 94.00 200 ASN A O 1
ATOM 1601 N N . VAL A 1 201 ? 17.275 -4.708 -16.376 1.00 93.31 201 VAL A N 1
ATOM 1602 C CA . VAL A 1 201 ? 16.561 -4.606 -15.093 1.00 93.31 201 VAL A CA 1
ATOM 1603 C C . VAL A 1 201 ? 16.880 -5.823 -14.230 1.00 93.31 201 VAL A C 1
ATOM 1605 O O . VAL A 1 201 ? 17.289 -5.652 -13.085 1.00 93.31 201 VAL A O 1
ATOM 1608 N N . LEU A 1 202 ? 16.777 -7.036 -14.779 1.00 92.38 202 LEU A N 1
ATOM 1609 C CA . LEU A 1 202 ? 17.039 -8.282 -14.053 1.00 92.38 202 LEU A CA 1
ATOM 1610 C C . LEU A 1 202 ? 18.470 -8.370 -13.495 1.00 92.38 202 LEU A C 1
ATOM 1612 O O . LEU A 1 202 ? 18.670 -8.827 -12.370 1.00 92.38 202 LEU A O 1
ATOM 1616 N N . SER A 1 203 ? 19.459 -7.924 -14.272 1.00 91.94 203 SER A N 1
ATOM 1617 C CA . SER A 1 203 ? 20.885 -7.998 -13.943 1.00 91.94 203 SER A CA 1
ATOM 1618 C C . SER A 1 203 ? 21.416 -6.764 -13.208 1.00 91.94 203 SER A C 1
ATOM 1620 O O . SER A 1 203 ? 22.629 -6.607 -13.092 1.00 91.94 203 SER A O 1
ATOM 1622 N N . SER A 1 204 ? 20.544 -5.860 -12.756 1.00 90.00 204 SER A N 1
ATOM 1623 C CA . SER A 1 204 ? 20.964 -4.635 -12.078 1.00 90.00 204 SER A CA 1
ATOM 1624 C C . SER A 1 204 ? 21.701 -4.928 -10.763 1.00 90.00 204 SER A C 1
ATOM 1626 O O . SER A 1 204 ? 21.267 -5.747 -9.954 1.00 90.00 204 SER A O 1
ATOM 1628 N N . GLU A 1 205 ? 22.799 -4.216 -10.509 1.00 85.94 205 GLU A N 1
ATOM 1629 C CA . GLU A 1 205 ? 23.606 -4.368 -9.286 1.00 85.94 205 GLU A CA 1
ATOM 1630 C C . GLU A 1 205 ? 22.830 -4.002 -8.008 1.00 85.94 205 GLU A C 1
ATOM 1632 O O . GLU A 1 205 ? 23.150 -4.494 -6.928 1.00 85.94 205 GLU A O 1
ATOM 1637 N N . ILE A 1 206 ? 21.754 -3.213 -8.126 1.00 83.75 206 ILE A N 1
ATOM 1638 C CA . ILE A 1 206 ? 20.894 -2.816 -6.999 1.00 83.75 206 ILE A CA 1
ATOM 1639 C C . ILE A 1 206 ? 20.266 -4.014 -6.275 1.00 83.75 206 ILE A C 1
ATOM 1641 O O . ILE A 1 206 ? 19.938 -3.915 -5.099 1.00 83.75 206 ILE A O 1
ATOM 1645 N N . TRP A 1 207 ? 20.121 -5.164 -6.943 1.00 85.38 207 TRP A N 1
ATOM 1646 C CA . TRP A 1 207 ? 19.602 -6.381 -6.311 1.00 85.38 207 TRP A CA 1
ATOM 1647 C C . TRP A 1 207 ? 20.591 -7.026 -5.335 1.00 85.38 207 TRP A C 1
ATOM 1649 O O . TRP A 1 207 ? 20.193 -7.875 -4.546 1.00 85.38 207 TRP A O 1
ATOM 1659 N N . GLN A 1 208 ? 21.874 -6.674 -5.429 1.00 80.62 208 GLN A N 1
ATOM 1660 C CA . GLN A 1 208 ? 22.951 -7.172 -4.565 1.00 80.62 208 GLN A CA 1
ATOM 1661 C C . GLN A 1 208 ? 23.334 -6.153 -3.488 1.00 80.62 208 GLN A C 1
ATOM 1663 O O . GLN A 1 208 ? 24.150 -6.435 -2.615 1.00 80.62 208 GLN A O 1
ATOM 1668 N N . MET A 1 209 ? 22.769 -4.953 -3.573 1.00 72.38 209 MET A N 1
ATOM 1669 C CA . MET A 1 209 ? 23.013 -3.886 -2.629 1.00 72.38 209 MET A CA 1
ATOM 1670 C C . MET A 1 209 ? 22.241 -4.168 -1.337 1.00 72.38 209 MET A C 1
ATOM 1672 O O . MET A 1 209 ? 21.014 -4.181 -1.335 1.00 72.38 209 MET A O 1
ATOM 1676 N N . GLU A 1 210 ? 22.957 -4.307 -0.219 1.00 66.12 210 GLU A N 1
ATOM 1677 C CA . GLU A 1 210 ? 22.392 -4.233 1.139 1.00 66.12 210 GLU A CA 1
ATOM 1678 C C . GLU A 1 210 ? 22.015 -2.778 1.480 1.00 66.12 210 GLU A C 1
ATOM 1680 O O . GLU A 1 210 ? 22.400 -2.218 2.506 1.00 66.12 210 GLU A O 1
ATOM 1685 N N . ILE A 1 211 ? 21.321 -2.103 0.563 1.00 56.66 211 ILE A N 1
ATOM 1686 C CA . ILE A 1 211 ? 20.880 -0.732 0.757 1.00 56.66 211 ILE A CA 1
ATOM 1687 C C . ILE A 1 211 ? 19.427 -0.788 1.214 1.00 56.66 211 ILE A C 1
ATOM 1689 O O . ILE A 1 211 ? 18.516 -1.019 0.423 1.00 56.66 211 ILE A O 1
ATOM 1693 N N . ALA A 1 212 ? 19.282 -0.490 2.503 1.00 46.28 212 ALA A N 1
ATOM 1694 C CA . ALA A 1 212 ? 18.076 -0.156 3.246 1.00 46.28 212 ALA A CA 1
ATOM 1695 C C . ALA A 1 212 ? 17.391 -1.287 4.024 1.00 46.28 212 ALA A C 1
ATOM 1697 O O . ALA A 1 212 ? 17.214 -2.415 3.581 1.00 46.28 212 ALA A O 1
ATOM 1698 N N . GLU A 1 213 ? 16.906 -0.860 5.185 1.00 52.16 213 GLU A N 1
ATOM 1699 C CA . GLU A 1 213 ? 16.013 -1.487 6.165 1.00 52.16 213 GLU A CA 1
ATOM 1700 C C . GLU A 1 213 ? 14.694 -2.042 5.566 1.00 52.16 213 GLU A C 1
ATOM 1702 O O . GLU A 1 213 ? 13.887 -2.629 6.281 1.00 52.16 213 GLU A O 1
ATOM 1707 N N . PHE A 1 214 ? 14.467 -1.878 4.251 1.00 64.31 214 PHE A N 1
ATOM 1708 C CA . PHE A 1 214 ? 13.206 -2.157 3.563 1.00 64.31 214 PHE A CA 1
ATOM 1709 C C . PHE A 1 214 ? 13.401 -2.960 2.268 1.00 64.31 214 PHE A C 1
ATOM 1711 O O . PHE A 1 214 ? 13.950 -2.462 1.284 1.00 64.31 214 PHE A O 1
ATOM 1718 N N . GLU A 1 215 ? 12.819 -4.161 2.221 1.00 72.19 215 GLU A N 1
ATOM 1719 C CA . GLU A 1 215 ? 12.879 -5.110 1.091 1.00 72.19 215 GLU A CA 1
ATOM 1720 C C . GLU A 1 215 ? 12.408 -4.528 -0.259 1.00 72.19 215 GLU A C 1
ATOM 1722 O O . GLU A 1 215 ? 12.802 -4.989 -1.330 1.00 72.19 215 GLU A O 1
ATOM 1727 N N . ILE A 1 216 ? 11.573 -3.485 -0.240 1.00 81.12 216 ILE A N 1
ATOM 1728 C CA . ILE A 1 216 ? 11.038 -2.871 -1.459 1.00 81.12 216 ILE A CA 1
ATOM 1729 C C . ILE A 1 216 ? 11.970 -1.832 -2.100 1.00 81.12 216 ILE A C 1
ATOM 1731 O O . ILE A 1 216 ? 11.760 -1.450 -3.254 1.00 81.12 216 ILE A O 1
ATOM 1735 N N . PHE A 1 217 ? 13.008 -1.379 -1.393 1.00 81.00 217 PHE A N 1
ATOM 1736 C CA . PHE A 1 217 ? 13.849 -0.264 -1.829 1.00 81.00 217 PHE A CA 1
ATOM 1737 C C . PHE A 1 217 ? 14.426 -0.421 -3.252 1.00 81.00 217 PHE A C 1
ATOM 1739 O O . PHE A 1 217 ? 14.267 0.520 -4.038 1.00 81.00 217 PHE A O 1
ATOM 1746 N N . PRO A 1 218 ? 14.987 -1.579 -3.665 1.00 80.88 218 PRO A N 1
ATOM 1747 C CA . PRO A 1 218 ? 15.523 -1.751 -5.020 1.00 80.88 218 PRO A CA 1
ATOM 1748 C C . PRO A 1 218 ? 14.495 -1.482 -6.132 1.00 80.88 218 PRO A C 1
ATOM 1750 O O . PRO A 1 218 ? 14.806 -0.846 -7.141 1.00 80.88 218 PRO A O 1
ATOM 1753 N N . HIS A 1 219 ? 13.242 -1.893 -5.920 1.00 86.56 219 HIS A N 1
ATO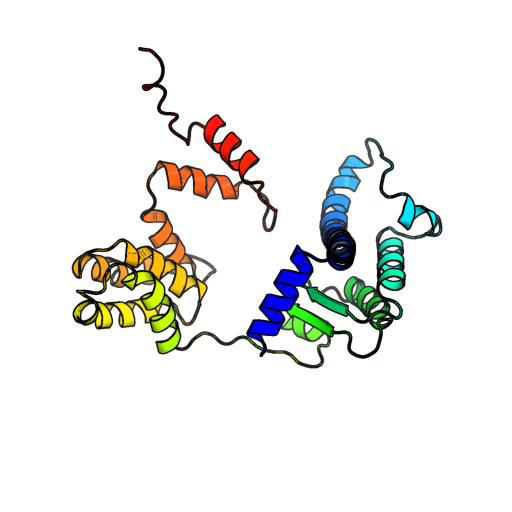M 1754 C CA . HIS A 1 219 ? 12.140 -1.693 -6.862 1.00 86.56 219 HIS A CA 1
ATOM 1755 C C . HIS A 1 219 ? 11.800 -0.206 -7.017 1.00 86.56 219 HIS A C 1
ATOM 1757 O O . HIS A 1 219 ? 11.663 0.296 -8.137 1.00 86.56 219 HIS A O 1
ATOM 1763 N N . LEU A 1 220 ? 11.695 0.508 -5.890 1.00 83.94 220 LEU A N 1
ATOM 1764 C CA . LEU A 1 220 ? 11.425 1.946 -5.869 1.00 83.94 220 LEU A CA 1
ATOM 1765 C C . LEU A 1 220 ? 12.581 2.734 -6.487 1.00 83.94 220 LEU A C 1
ATOM 1767 O O . LEU A 1 220 ? 12.341 3.660 -7.257 1.00 83.94 220 LEU A O 1
ATOM 1771 N N . TYR A 1 221 ? 13.825 2.345 -6.202 1.00 85.81 221 TYR A N 1
ATOM 1772 C CA . TYR A 1 221 ? 15.022 2.990 -6.733 1.00 85.81 221 TYR A CA 1
ATOM 1773 C C . TYR A 1 221 ? 15.110 2.877 -8.258 1.00 85.81 221 TYR A C 1
ATOM 1775 O O . TYR A 1 221 ? 15.307 3.883 -8.947 1.00 85.81 221 TYR A O 1
ATOM 1783 N N . LEU A 1 222 ? 14.900 1.675 -8.803 1.00 84.81 222 LEU A N 1
ATOM 1784 C CA . LEU A 1 222 ? 14.858 1.459 -10.249 1.00 84.81 222 LEU A CA 1
ATOM 1785 C C . LEU A 1 222 ? 13.739 2.273 -10.901 1.00 84.81 222 LEU A C 1
ATOM 1787 O O . LEU A 1 222 ? 13.983 2.985 -11.873 1.00 84.81 222 LEU A O 1
ATOM 1791 N N . SER A 1 223 ? 12.532 2.241 -10.327 1.00 86.00 223 SER A N 1
ATOM 1792 C CA . SER A 1 223 ? 11.413 3.038 -10.834 1.00 86.00 223 SER A CA 1
ATOM 1793 C C . SER A 1 223 ? 11.701 4.540 -10.775 1.00 86.00 223 SER A C 1
ATOM 1795 O O . SER A 1 223 ? 11.347 5.265 -11.702 1.00 86.00 223 SER A O 1
ATOM 1797 N N . TYR A 1 224 ? 12.335 5.020 -9.705 1.00 87.50 224 TYR A N 1
ATOM 1798 C CA . TYR A 1 224 ? 12.700 6.422 -9.545 1.00 87.50 224 TYR A CA 1
ATOM 1799 C C . TYR A 1 224 ? 13.726 6.851 -10.594 1.00 87.50 224 TYR A C 1
ATOM 1801 O O . TYR A 1 224 ? 13.578 7.914 -11.198 1.00 87.50 224 TYR A O 1
ATOM 1809 N N . ASN A 1 225 ? 14.745 6.030 -10.856 1.00 87.50 225 ASN A N 1
ATOM 1810 C CA . ASN A 1 225 ? 15.813 6.369 -11.795 1.00 87.50 225 ASN A CA 1
ATOM 1811 C C . ASN A 1 225 ? 15.337 6.556 -13.237 1.00 87.50 225 ASN A C 1
ATOM 1813 O O . ASN A 1 225 ? 15.945 7.331 -13.977 1.00 87.50 225 ASN A O 1
ATOM 1817 N N . GLU A 1 226 ? 14.218 5.944 -13.590 1.00 86.69 226 GLU A N 1
ATOM 1818 C CA . GLU A 1 226 ? 13.604 6.008 -14.917 1.00 86.69 226 GLU A CA 1
ATOM 1819 C C . GLU A 1 226 ? 12.693 7.230 -15.093 1.00 86.69 226 GLU A C 1
ATOM 1821 O O . GLU A 1 226 ? 12.287 7.581 -16.203 1.00 86.69 226 GLU A O 1
ATOM 1826 N N . LEU A 1 227 ? 12.397 7.944 -14.004 1.00 86.25 227 LEU A N 1
ATOM 1827 C CA . LEU A 1 227 ? 11.641 9.185 -14.074 1.00 86.25 227 LEU A CA 1
ATOM 1828 C C . LEU A 1 227 ? 12.442 10.275 -14.799 1.00 86.25 227 LEU A C 1
ATOM 1830 O O . LEU A 1 227 ? 13.640 10.481 -14.582 1.00 86.25 227 LEU A O 1
ATOM 1834 N N . ARG A 1 228 ? 11.739 11.069 -15.612 1.00 87.75 228 ARG A N 1
ATOM 1835 C CA . ARG A 1 228 ? 12.306 12.282 -16.221 1.00 87.75 228 ARG A CA 1
ATOM 1836 C C . ARG A 1 228 ? 12.775 13.259 -15.128 1.00 87.75 228 ARG A C 1
A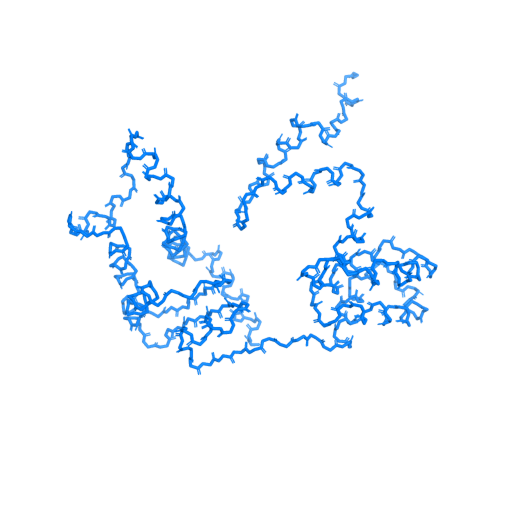TOM 1838 O O . ARG A 1 228 ? 12.113 13.350 -14.093 1.00 87.75 228 ARG A O 1
ATOM 1845 N N . PRO A 1 229 ? 13.821 14.077 -15.362 1.00 87.88 229 PRO A N 1
ATOM 1846 C CA . PRO A 1 229 ? 14.385 14.964 -14.338 1.00 87.88 229 PRO A CA 1
ATOM 1847 C C . PRO A 1 229 ? 13.372 15.881 -13.637 1.00 87.88 229 PRO A C 1
ATOM 1849 O O . PRO A 1 229 ? 13.430 16.041 -12.422 1.00 87.88 229 PRO A O 1
ATOM 1852 N N . ALA A 1 230 ? 12.414 16.449 -14.378 1.00 87.19 230 ALA A N 1
ATOM 1853 C CA . ALA A 1 230 ? 11.361 17.283 -13.792 1.00 87.19 230 ALA A CA 1
ATOM 1854 C C . ALA A 1 230 ? 10.452 16.485 -12.841 1.00 87.19 230 ALA A C 1
ATOM 1856 O O . ALA A 1 230 ? 10.134 16.949 -11.752 1.00 87.19 230 ALA A O 1
ATOM 1857 N N . VAL A 1 231 ? 10.101 15.250 -13.214 1.00 88.88 231 VAL A N 1
ATOM 1858 C CA . VAL A 1 231 ? 9.257 14.366 -12.397 1.00 88.88 231 VAL A CA 1
ATOM 1859 C C . VAL A 1 231 ? 10.006 13.898 -11.150 1.00 88.88 231 VAL A C 1
ATOM 1861 O O . VAL A 1 231 ? 9.410 13.870 -10.082 1.00 88.88 231 VAL A O 1
ATOM 1864 N N . LYS A 1 232 ? 11.315 13.617 -11.249 1.00 90.44 232 LYS A N 1
ATOM 1865 C CA . LYS A 1 232 ? 12.165 13.309 -10.083 1.00 90.44 232 LYS A CA 1
ATOM 1866 C C . LYS A 1 232 ? 12.129 14.426 -9.043 1.00 90.44 232 LYS A C 1
ATOM 1868 O O . LYS A 1 232 ? 11.933 14.152 -7.867 1.00 90.44 232 LYS A O 1
ATOM 1873 N N . ARG A 1 233 ? 12.270 15.684 -9.479 1.00 90.31 233 ARG A N 1
ATOM 1874 C CA . ARG A 1 233 ? 12.205 16.856 -8.587 1.00 90.31 233 ARG A CA 1
ATOM 1875 C C . ARG A 1 233 ? 10.835 16.991 -7.931 1.00 90.31 233 ARG A C 1
ATOM 1877 O O . ARG A 1 233 ? 10.770 17.166 -6.721 1.00 90.31 233 ARG A O 1
ATOM 1884 N N . CYS A 1 234 ? 9.758 16.854 -8.708 1.00 91.69 234 CYS A N 1
ATOM 1885 C CA . CYS A 1 234 ? 8.398 16.875 -8.172 1.00 91.69 234 CYS A CA 1
ATOM 1886 C C . CYS A 1 234 ? 8.167 15.759 -7.142 1.00 91.69 234 CYS A C 1
ATOM 1888 O O . CYS A 1 234 ? 7.632 16.025 -6.073 1.00 91.69 234 CYS A O 1
ATOM 1890 N N . PHE A 1 235 ? 8.610 14.535 -7.441 1.00 90.75 235 PHE A N 1
ATOM 1891 C CA . PHE A 1 235 ? 8.475 13.383 -6.550 1.00 90.75 235 PHE A CA 1
ATOM 1892 C C . PHE A 1 235 ? 9.265 13.563 -5.248 1.00 90.75 235 PHE A C 1
ATOM 1894 O O . PHE A 1 235 ? 8.709 13.382 -4.172 1.00 90.75 235 PHE A O 1
ATOM 1901 N N . LEU A 1 236 ? 10.533 13.986 -5.329 1.00 89.94 236 LEU A N 1
ATOM 1902 C CA . LEU A 1 236 ? 11.348 14.260 -4.141 1.00 89.94 236 LEU A CA 1
ATOM 1903 C C . LEU A 1 236 ? 10.763 15.378 -3.272 1.00 89.94 236 LEU A C 1
ATOM 1905 O O . LEU A 1 236 ? 10.913 15.343 -2.058 1.00 89.94 236 LEU A O 1
ATOM 1909 N N . TYR A 1 237 ? 10.077 16.353 -3.871 1.00 89.75 237 TYR A N 1
ATOM 1910 C CA . TYR A 1 237 ? 9.433 17.428 -3.118 1.00 89.75 237 TYR A CA 1
ATOM 1911 C C . TYR A 1 237 ? 8.324 16.918 -2.189 1.00 89.75 237 TYR A C 1
ATOM 1913 O O . TYR A 1 237 ? 8.073 17.526 -1.153 1.00 89.75 237 TYR A O 1
ATOM 1921 N N . CYS A 1 238 ? 7.693 15.784 -2.512 1.00 86.38 238 CYS A N 1
ATOM 1922 C CA . CYS A 1 238 ? 6.706 15.165 -1.628 1.00 86.38 238 CYS A CA 1
ATOM 1923 C C . CYS A 1 238 ? 7.309 14.732 -0.279 1.00 86.38 238 CYS A C 1
ATOM 1925 O O . CYS A 1 238 ? 6.571 14.620 0.689 1.00 86.38 238 CYS A O 1
ATOM 1927 N N . ALA A 1 239 ? 8.631 14.548 -0.182 1.00 86.31 239 ALA A N 1
ATOM 1928 C CA . ALA A 1 239 ? 9.302 14.180 1.068 1.00 86.31 239 ALA A CA 1
ATOM 1929 C C . ALA A 1 239 ? 9.386 15.326 2.098 1.00 86.31 239 ALA A C 1
ATOM 1931 O O . ALA A 1 239 ? 9.869 15.112 3.204 1.00 86.31 239 ALA A O 1
ATOM 1932 N N . ILE A 1 240 ? 8.963 16.544 1.738 1.00 86.88 240 ILE A N 1
ATOM 1933 C CA . ILE A 1 240 ? 8.882 17.686 2.665 1.00 86.88 240 ILE A CA 1
ATOM 1934 C C . ILE A 1 240 ? 7.636 17.586 3.557 1.00 86.88 240 ILE A C 1
ATOM 1936 O O . ILE A 1 240 ? 7.608 18.162 4.642 1.00 86.88 240 ILE A O 1
ATOM 1940 N N . PHE A 1 241 ? 6.604 16.878 3.099 1.00 82.06 241 PHE A N 1
ATOM 1941 C CA . PHE A 1 241 ? 5.381 16.673 3.864 1.00 82.06 241 PHE A CA 1
ATOM 1942 C C . PHE A 1 241 ? 5.627 15.654 4.977 1.00 82.06 241 PHE A C 1
ATOM 1944 O O . PHE A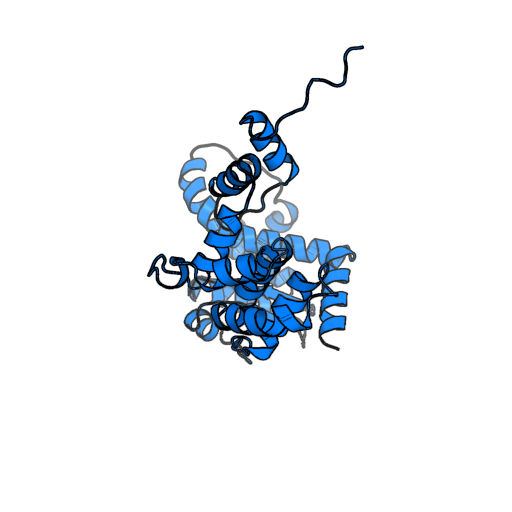 1 241 ? 6.445 14.743 4.825 1.00 82.06 241 PHE A O 1
ATOM 1951 N N . SER A 1 242 ? 4.925 15.813 6.099 1.00 78.69 242 SER A N 1
ATOM 1952 C CA . SER A 1 242 ? 4.989 14.851 7.196 1.00 78.69 242 SER A CA 1
ATOM 1953 C C . SER A 1 242 ? 4.482 13.484 6.740 1.00 78.69 242 SER A C 1
ATOM 1955 O O . SER A 1 242 ? 3.641 13.374 5.839 1.00 78.69 242 SER A O 1
ATOM 1957 N N . ILE A 1 243 ? 5.017 12.437 7.366 1.00 70.00 243 ILE A N 1
ATOM 1958 C CA . ILE A 1 243 ? 4.570 11.063 7.139 1.00 70.00 243 ILE A CA 1
ATOM 1959 C C . ILE A 1 243 ? 3.059 10.956 7.391 1.00 70.00 243 ILE A C 1
ATOM 1961 O O . ILE A 1 243 ? 2.537 11.604 8.292 1.00 70.00 243 ILE A O 1
ATOM 1965 N N . ASP A 1 244 ? 2.371 10.188 6.546 1.00 69.69 244 ASP A N 1
ATOM 1966 C CA . ASP A 1 244 ? 0.928 9.910 6.613 1.00 69.69 244 ASP A CA 1
ATOM 1967 C C . ASP A 1 244 ? -0.011 11.134 6.533 1.00 69.69 244 ASP A C 1
ATOM 1969 O O . ASP A 1 244 ? -1.217 11.009 6.739 1.00 69.69 244 ASP A O 1
ATOM 1973 N N . SER A 1 245 ? 0.508 12.308 6.150 1.00 77.56 245 SER A N 1
ATOM 1974 C CA . SER A 1 245 ? -0.319 13.496 5.911 1.00 77.56 245 SER A CA 1
ATOM 1975 C C . SER A 1 245 ? -1.020 13.471 4.550 1.00 77.56 245 SER A C 1
ATOM 1977 O O . SER A 1 245 ? -0.457 13.056 3.530 1.00 77.56 245 SER A O 1
ATOM 1979 N N . GLU A 1 246 ? -2.259 13.970 4.507 1.00 81.38 246 GLU A N 1
ATOM 1980 C CA . GLU A 1 246 ? -2.960 14.167 3.242 1.00 81.38 246 GLU A CA 1
ATOM 1981 C C . GLU A 1 246 ? -2.331 15.333 2.468 1.00 81.38 246 GLU A C 1
ATOM 1983 O O . GLU A 1 246 ? -2.372 16.498 2.872 1.00 81.38 246 GLU A O 1
ATOM 1988 N N . ILE A 1 247 ? -1.776 15.032 1.294 1.00 81.38 247 ILE A N 1
ATOM 1989 C CA . ILE A 1 247 ? -1.221 16.061 0.420 1.00 81.38 247 ILE A CA 1
ATOM 1990 C C . ILE A 1 247 ? -2.313 16.577 -0.515 1.00 81.38 247 ILE A C 1
ATOM 1992 O O . ILE A 1 247 ? -2.693 15.923 -1.489 1.00 81.38 247 ILE A O 1
ATOM 1996 N N . ASN A 1 248 ? -2.760 17.814 -0.286 1.00 89.38 248 ASN A N 1
ATOM 1997 C CA . ASN A 1 248 ? -3.671 18.472 -1.214 1.00 89.38 248 ASN A CA 1
ATOM 1998 C C . ASN A 1 248 ? -3.005 18.669 -2.589 1.00 89.38 248 ASN A C 1
ATOM 2000 O O . ASN A 1 248 ? -2.063 19.451 -2.747 1.00 89.38 248 ASN A O 1
ATOM 2004 N N . VAL A 1 249 ? -3.546 18.001 -3.611 1.00 90.19 249 VAL A N 1
ATOM 2005 C CA . VAL A 1 249 ? -2.976 17.970 -4.969 1.00 90.19 249 VAL A CA 1
ATOM 2006 C C . VAL A 1 249 ? -2.833 19.369 -5.579 1.00 90.19 249 VAL A C 1
ATOM 2008 O O . VAL A 1 249 ? -1.822 19.667 -6.214 1.00 90.19 249 VAL A O 1
ATOM 2011 N N . ASN A 1 250 ? -3.809 20.259 -5.377 1.00 90.25 250 ASN A N 1
ATOM 2012 C CA . ASN A 1 250 ? -3.754 21.612 -5.939 1.00 90.25 250 ASN A CA 1
ATOM 2013 C C . ASN A 1 250 ? -2.664 22.455 -5.271 1.00 90.25 250 ASN A C 1
ATOM 2015 O O . ASN A 1 250 ? -1.955 23.200 -5.952 1.00 90.25 250 ASN A O 1
ATOM 2019 N N . THR A 1 251 ? -2.515 22.323 -3.953 1.00 90.25 251 THR A N 1
ATOM 2020 C CA . THR A 1 251 ? -1.438 22.965 -3.195 1.00 90.25 251 THR A CA 1
ATOM 2021 C C . THR A 1 251 ? -0.075 22.458 -3.656 1.00 90.25 251 THR A C 1
ATOM 2023 O O . THR A 1 251 ? 0.793 23.265 -3.986 1.00 90.25 251 THR A O 1
ATOM 2026 N N . LEU A 1 252 ? 0.084 21.140 -3.791 1.00 91.56 252 LEU A N 1
ATOM 2027 C CA . LEU A 1 252 ? 1.320 20.515 -4.260 1.00 91.56 252 LEU A CA 1
ATOM 2028 C C . LEU A 1 252 ? 1.725 21.007 -5.658 1.00 91.56 252 LEU A C 1
ATOM 2030 O O . LEU A 1 252 ? 2.874 21.390 -5.877 1.00 91.56 252 LEU A O 1
ATOM 2034 N N . ILE A 1 253 ? 0.772 21.079 -6.594 1.00 90.00 253 ILE A N 1
ATOM 2035 C CA . ILE A 1 253 ? 1.023 21.604 -7.944 1.00 90.00 253 ILE A CA 1
ATOM 2036 C C . ILE A 1 253 ? 1.498 23.059 -7.883 1.00 90.00 253 ILE A C 1
ATOM 2038 O O . ILE A 1 253 ? 2.475 23.410 -8.545 1.00 90.00 253 ILE A O 1
ATOM 2042 N N . ARG A 1 254 ? 0.849 23.912 -7.079 1.00 90.12 254 ARG A N 1
ATOM 2043 C CA . ARG A 1 254 ? 1.260 25.318 -6.916 1.00 90.12 254 ARG A CA 1
ATOM 2044 C C . ARG A 1 254 ? 2.665 25.433 -6.329 1.00 90.12 254 ARG A C 1
ATOM 2046 O O . ARG A 1 254 ? 3.440 26.263 -6.798 1.00 90.12 254 ARG A O 1
ATOM 2053 N N . MET A 1 255 ? 3.013 24.581 -5.367 1.00 91.19 255 MET A N 1
ATOM 2054 C CA . MET A 1 255 ? 4.364 24.519 -4.811 1.00 91.19 255 MET A CA 1
ATOM 2055 C C . MET A 1 255 ? 5.387 24.111 -5.878 1.00 91.19 255 MET A C 1
ATOM 2057 O O . MET A 1 255 ? 6.396 24.793 -6.042 1.00 91.19 255 MET A O 1
ATOM 2061 N N . TRP A 1 256 ? 5.108 23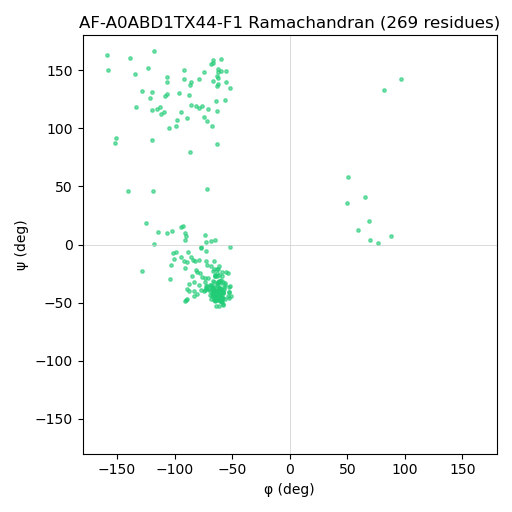.086 -6.691 1.00 93.12 256 TRP A N 1
ATOM 2062 C CA . TRP A 1 256 ? 5.985 22.709 -7.807 1.00 93.12 256 TRP A CA 1
ATOM 2063 C C . TRP A 1 256 ? 6.149 23.822 -8.850 1.00 93.12 256 TRP A C 1
ATOM 2065 O O . TRP A 1 256 ? 7.243 23.994 -9.391 1.00 93.12 256 TRP A O 1
ATOM 2075 N N . MET A 1 257 ? 5.091 24.591 -9.137 1.00 90.19 257 MET A N 1
ATOM 2076 C CA . MET A 1 257 ? 5.181 25.769 -10.010 1.00 90.19 257 MET A CA 1
ATOM 2077 C C . MET A 1 257 ? 6.074 26.852 -9.399 1.00 90.19 257 MET A C 1
ATOM 2079 O O . MET A 1 257 ? 6.937 27.381 -10.095 1.00 90.19 257 MET A O 1
ATOM 2083 N N . ALA A 1 258 ? 5.900 27.158 -8.110 1.00 90.75 258 ALA A N 1
ATOM 2084 C CA . ALA A 1 258 ? 6.681 28.175 -7.405 1.00 90.75 258 ALA A CA 1
ATOM 2085 C C . ALA A 1 258 ? 8.179 27.828 -7.342 1.00 90.75 258 ALA A C 1
ATOM 2087 O O . ALA A 1 258 ? 9.020 28.708 -7.490 1.00 90.75 258 ALA A O 1
ATOM 2088 N N . GLN A 1 259 ? 8.513 26.542 -7.200 1.00 88.88 259 GLN A N 1
ATOM 2089 C CA . GLN A 1 259 ? 9.893 26.040 -7.247 1.00 88.88 259 GLN A CA 1
ATOM 2090 C C . GLN A 1 259 ? 10.462 25.935 -8.676 1.00 88.88 259 GLN A C 1
ATOM 2092 O O . GLN A 1 259 ? 11.608 25.529 -8.868 1.00 88.88 259 GLN A O 1
ATOM 2097 N N . GLY A 1 260 ? 9.668 26.257 -9.704 1.00 88.31 260 GLY A N 1
ATOM 2098 C CA . GLY A 1 260 ? 10.084 26.174 -11.105 1.00 88.31 260 GLY A CA 1
ATOM 2099 C C . GLY A 1 260 ? 10.282 24.743 -11.615 1.00 88.31 260 GLY A C 1
ATOM 2100 O O . GLY A 1 260 ? 10.981 24.532 -12.607 1.00 88.31 260 GLY A O 1
ATOM 2101 N N . PHE A 1 261 ? 9.695 23.737 -10.958 1.00 87.56 261 PHE A N 1
ATOM 2102 C CA . PHE A 1 261 ? 9.803 22.336 -11.387 1.00 87.56 261 PHE A CA 1
ATOM 2103 C C . PHE A 1 261 ? 8.906 22.029 -12.586 1.00 87.56 261 PHE A C 1
ATOM 2105 O O . PHE A 1 261 ? 9.225 21.156 -13.397 1.00 87.56 261 PHE A O 1
ATOM 2112 N N . LEU A 1 262 ? 7.805 22.771 -12.723 1.00 83.50 262 LEU A N 1
ATOM 2113 C CA . LEU A 1 262 ? 6.921 22.702 -13.877 1.00 83.50 262 LEU A CA 1
ATOM 2114 C C . LEU A 1 262 ? 7.318 23.784 -14.882 1.00 83.50 262 LEU A C 1
ATOM 2116 O O . LEU A 1 262 ? 7.169 24.977 -14.625 1.00 83.50 262 LEU A O 1
ATOM 2120 N N . LEU A 1 263 ? 7.806 23.363 -16.050 1.00 68.88 263 LEU A N 1
ATOM 2121 C CA . LEU A 1 263 ? 8.010 24.265 -17.179 1.00 68.88 263 LEU A CA 1
ATOM 2122 C C . LEU A 1 263 ? 6.641 24.736 -17.679 1.00 68.88 263 LEU A C 1
ATOM 2124 O O . LEU A 1 263 ? 5.936 24.013 -18.386 1.00 68.88 263 LEU A O 1
ATOM 2128 N N . VAL A 1 264 ? 6.261 25.960 -17.326 1.00 58.12 264 VAL A N 1
ATOM 2129 C CA . VAL A 1 264 ? 5.171 26.650 -18.012 1.00 58.12 264 VAL A CA 1
ATOM 2130 C C . VAL A 1 264 ? 5.711 27.027 -19.388 1.00 58.12 264 VAL A C 1
ATOM 2132 O O . VAL A 1 264 ? 6.538 27.927 -19.510 1.00 58.12 264 VAL A O 1
ATOM 2135 N N . ASN A 1 265 ? 5.279 26.323 -20.436 1.00 51.62 265 ASN A N 1
ATOM 2136 C CA . ASN A 1 265 ? 5.549 26.731 -21.814 1.00 51.62 265 ASN A CA 1
ATOM 2137 C C . ASN A 1 265 ? 4.863 28.084 -22.078 1.00 51.62 265 ASN A C 1
ATOM 2139 O O . ASN A 1 265 ? 3.740 28.137 -22.575 1.00 51.62 265 ASN A O 1
ATOM 2143 N N . LEU A 1 266 ? 5.539 29.189 -21.761 1.00 46.75 266 LEU A N 1
ATOM 2144 C CA . LEU A 1 266 ? 5.063 30.557 -21.997 1.00 46.75 266 LEU A CA 1
ATOM 2145 C C . LEU A 1 266 ? 5.117 30.980 -23.482 1.00 46.75 266 LEU A C 1
ATOM 2147 O O . LEU A 1 266 ? 4.842 32.129 -23.802 1.00 46.75 266 LEU A O 1
ATOM 2151 N N . GLN A 1 267 ? 5.411 30.071 -24.417 1.00 43.25 267 GLN A N 1
ATOM 2152 C CA . GLN A 1 267 ? 5.604 30.392 -25.841 1.00 43.25 267 GLN A CA 1
ATOM 2153 C C . GLN A 1 267 ? 4.369 30.230 -26.751 1.00 43.25 267 GLN A C 1
ATOM 2155 O O . GLN A 1 267 ? 4.515 30.227 -27.968 1.00 43.25 267 GLN A O 1
ATOM 2160 N N . ARG A 1 268 ? 3.137 30.110 -26.230 1.00 44.62 268 ARG A N 1
ATOM 2161 C CA . ARG A 1 268 ? 1.937 29.949 -27.094 1.00 44.62 268 ARG A CA 1
ATOM 2162 C C . ARG A 1 268 ? 0.802 30.957 -26.908 1.00 44.62 268 ARG A C 1
ATOM 2164 O O . ARG A 1 268 ? -0.311 30.690 -27.352 1.00 44.62 268 ARG A O 1
ATOM 2171 N N . ARG A 1 269 ? 1.046 32.118 -26.295 1.00 42.56 269 ARG A N 1
ATOM 2172 C CA . ARG A 1 269 ? 0.003 33.149 -26.138 1.00 42.56 269 ARG A CA 1
ATOM 2173 C C . ARG A 1 269 ? 0.486 34.586 -26.337 1.00 42.56 269 ARG A C 1
ATOM 2175 O O . ARG A 1 269 ? 0.119 35.427 -25.542 1.00 42.56 269 ARG A O 1
ATOM 2182 N N . TRP A 1 270 ? 1.254 34.868 -27.387 1.00 44.78 270 TRP A N 1
ATOM 2183 C CA . TRP A 1 270 ? 1.321 36.214 -27.983 1.00 44.78 270 TRP A CA 1
ATOM 2184 C C . TRP A 1 270 ? 1.669 36.078 -29.471 1.00 44.78 270 TRP A C 1
ATOM 2186 O O . TRP A 1 270 ? 2.841 36.066 -29.828 1.00 44.78 270 TRP A O 1
ATOM 2196 N N . ASN A 1 271 ? 0.639 35.909 -30.302 1.00 37.12 271 ASN A N 1
ATOM 2197 C CA . ASN A 1 271 ? 0.615 36.294 -31.715 1.00 37.12 271 ASN A CA 1
ATOM 2198 C C . ASN A 1 271 ? -0.664 37.099 -31.919 1.00 37.12 271 ASN A C 1
ATOM 2200 O O . ASN A 1 271 ? -1.701 36.637 -31.384 1.00 37.12 271 ASN A O 1
#